Protein AF-0000000082645801 (afdb_homodimer)

InterPro domains:
  IPR001647 DNA-binding HTH domain, TetR-type [PF00440] (5-49)
  IPR001647 DNA-binding HTH domain, TetR-type [PR00455] (5-18)
  IPR001647 DNA-binding HTH domain, TetR-type [PR00455] (26-49)
  IPR001647 DNA-binding HTH domain, TetR-type [PS50977] (1-59)
  IPR009057 Homedomain-like superfamily [SSF46689] (2-69)
  IPR023772 DNA-binding HTH domain, TetR-type, conserved site [PS01081] (17-48)
  IPR036271 Tetracyclin repressor-like, C-terminal domain superfamily [SSF48498] (75-187)
  IPR041490 HTH-type transcriptional repressor KstR2, C-terminal [PF17932] (73-185)
  IPR050624 Nucleoid occlusion factor SlmA/HTH-type transcriptional regulator [PTHR43479] (2-185)

Foldseek 3Di:
DLVLLLVQLLVCCLPQNLVRDACVNSCVVVVHDSVVVCVNPVGSLRSLLVLLLVVLVVLLVQLVVLVPDPVDALLRSLLSNLLVLLVCCVVPLSSLVSNVPPLVVHDPVSNVSSVVSVVSNLVSQLVSQVVCCVVVVAPDDPCSSVLSVVLCCLRSVCSPPPDCPDDAHSSRSSVVSSCCSRPNDDDDD/DLVLLLVQLLVVCLPQNLVRDACVNSCVVVVHDSVVVCVNPVGSQRSLLVLLLVVLVVLLVQLVVLVPDPVDALLRSLLSNLLVLLVCCVVPLSSLVSNVPPLVVHDPVSNVSSVVSVVSNLVSQLVSVVVCCVVVVAPDDPCSSVLSVVLCCLRSVCSPPPDCVDDAHSSRSSVVSSCCSRPNDDDDD

Radius of gyration: 22.25 Å; Cα contacts (8 Å, |Δi|>4): 411; chains: 2; bounding box: 52×62×46 Å

pLDDT: mean 94.75, std 4.63, range [61.91, 98.75]

Organism: NCBI:txid247480

Nearest PDB structures (foldseek):
  3him-assembly1_A  TM=8.955E-01  e=6.290E-09  Rhodococcus jostii
  4w97-assembly1_A  TM=8.906E-01  e=9.067E-09  Mycobacterium tuberculosis H37Rv
  5k7z-assembly2_C  TM=8.760E-01  e=4.488E-08  Myxococcus xanthus DK 1622
  2ibd-assembly1_B  TM=8.077E-01  e=2.594E-08  Rhodococcus jostii RHA1
  2gen-assembly1_A-2  TM=7.184E-01  e=2.245E-05  Pseudomonas aeruginosa PAO1

Structure (mmCIF, N/CA/C/O backbone):
data_AF-0000000082645801-model_v1
#
loop_
_entity.id
_entity.type
_entity.pdbx_description
1 polymer 'AcrR family transcriptional regulator'
#
loop_
_atom_site.group_PDB
_atom_site.id
_atom_site.type_symbol
_atom_site.label_atom_id
_atom_site.label_alt_id
_atom_site.label_comp_id
_atom_site.label_asym_id
_atom_site.label_entity_id
_atom_site.label_seq_id
_atom_site.pdbx_PDB_ins_code
_atom_site.Cartn_x
_atom_site.Cartn_y
_atom_site.Cartn_z
_atom_site.occupancy
_atom_site.B_iso_or_equiv
_atom_site.auth_seq_id
_atom_site.auth_comp_id
_atom_site.auth_asym_id
_atom_site.auth_atom_id
_atom_site.pdbx_PDB_model_num
ATOM 1 N N . MET A 1 1 ? -26.781 -21.031 -0.591 1 90.81 1 MET A N 1
ATOM 2 C CA . MET A 1 1 ? -25.656 -21.844 -1.069 1 90.81 1 MET A CA 1
ATOM 3 C C . MET A 1 1 ? -24.625 -20.953 -1.759 1 90.81 1 MET A C 1
ATOM 5 O O . MET A 1 1 ? -23.438 -20.969 -1.385 1 90.81 1 MET A O 1
ATOM 9 N N . LYS A 1 2 ? -25.125 -20 -2.445 1 94.56 2 LYS A N 1
ATOM 10 C CA . LYS A 1 2 ? -24.188 -19.125 -3.146 1 94.56 2 LYS A CA 1
ATOM 11 C C . LYS A 1 2 ? -23.312 -18.359 -2.164 1 94.56 2 LYS A C 1
ATOM 13 O O . LYS A 1 2 ? -22.094 -18.328 -2.316 1 94.56 2 LYS A O 1
ATOM 18 N N . GLU A 1 3 ? -23.969 -17.797 -1.121 1 94.94 3 GLU A N 1
ATOM 19 C CA . GLU A 1 3 ? -23.266 -17.016 -0.117 1 94.94 3 GLU A CA 1
ATOM 20 C C . GLU A 1 3 ? -22.266 -17.875 0.647 1 94.94 3 GLU A C 1
ATOM 22 O O . GLU A 1 3 ? -21.172 -17.406 0.992 1 94.94 3 GLU A O 1
ATOM 27 N N . LYS A 1 4 ? -22.609 -19.031 0.851 1 95.94 4 LYS A N 1
ATOM 28 C CA . LYS A 1 4 ? -21.734 -19.953 1.552 1 95.94 4 LYS A CA 1
ATOM 29 C C . LYS A 1 4 ? -20.484 -20.25 0.725 1 95.94 4 LYS A C 1
ATOM 31 O O . LYS A 1 4 ? -19.375 -20.328 1.268 1 95.94 4 LYS A O 1
ATOM 36 N N . ILE A 1 5 ? -20.781 -20.391 -0.571 1 96.62 5 ILE A N 1
ATOM 37 C CA . ILE A 1 5 ? -19.656 -20.625 -1.48 1 96.62 5 ILE A CA 1
ATOM 38 C C . ILE A 1 5 ? -18.719 -19.422 -1.465 1 96.62 5 ILE A C 1
ATOM 40 O O . ILE A 1 5 ? -17.5 -19.578 -1.372 1 96.62 5 ILE A O 1
ATOM 44 N N . ILE A 1 6 ? -19.328 -18.297 -1.455 1 96.88 6 ILE A N 1
ATOM 45 C CA . ILE A 1 6 ? -18.547 -17.062 -1.472 1 96.88 6 ILE A CA 1
ATOM 46 C C . ILE A 1 6 ? -17.734 -16.938 -0.181 1 96.88 6 ILE A C 1
ATOM 48 O O . ILE A 1 6 ? -16.531 -16.734 -0.219 1 96.88 6 ILE A O 1
ATOM 52 N N . GLU A 1 7 ? -18.344 -17.125 0.937 1 95.62 7 GLU A N 1
ATOM 53 C CA . GLU A 1 7 ? -17.703 -16.984 2.238 1 95.62 7 GLU A CA 1
ATOM 54 C C . GLU A 1 7 ? -16.547 -17.984 2.395 1 95.62 7 GLU A C 1
ATOM 56 O O . GLU A 1 7 ? -15.477 -17.625 2.877 1 95.62 7 GLU A O 1
ATOM 61 N N . THR A 1 8 ? -16.812 -19.141 1.994 1 96.44 8 THR A N 1
ATOM 62 C CA . THR A 1 8 ? -15.797 -20.188 2.07 1 96.44 8 THR A CA 1
ATOM 63 C C . THR A 1 8 ? -14.625 -19.875 1.141 1 96.44 8 THR A C 1
ATOM 65 O O . THR A 1 8 ? -13.469 -20.078 1.502 1 96.44 8 THR A O 1
ATOM 68 N N . SER A 1 9 ? -14.961 -19.469 0 1 97.06 9 SER A N 1
ATOM 69 C CA . SER A 1 9 ? -13.93 -19.141 -0.969 1 97.06 9 SER A CA 1
ATOM 70 C C . SER A 1 9 ? -13.047 -18 -0.46 1 97.06 9 SER A C 1
ATOM 72 O O . SER A 1 9 ? -11.828 -18.016 -0.655 1 97.06 9 SER A O 1
ATOM 74 N N . ILE A 1 10 ? -13.641 -16.984 0.154 1 96 10 ILE A N 1
ATOM 75 C CA . ILE A 1 10 ? -12.898 -15.867 0.725 1 96 10 ILE A CA 1
ATOM 76 C C . ILE A 1 10 ? -11.875 -16.391 1.735 1 96 10 ILE A C 1
ATOM 78 O O . ILE A 1 10 ? -10.711 -15.992 1.711 1 96 10 ILE A O 1
ATOM 82 N N . GLU A 1 11 ? -12.289 -17.312 2.506 1 94.94 11 GLU A N 1
ATOM 83 C CA . GLU A 1 11 ? -11.398 -17.891 3.504 1 94.94 11 GLU A CA 1
ATOM 84 C C . GLU A 1 11 ? -10.258 -18.672 2.846 1 94.94 11 GLU A C 1
ATOM 86 O O . GLU A 1 11 ? -9.094 -18.5 3.221 1 94.94 11 GLU A O 1
ATOM 91 N N . LEU A 1 12 ? -10.562 -19.469 1.869 1 95.88 12 LEU A N 1
ATOM 92 C CA . LEU A 1 12 ? -9.57 -20.312 1.205 1 95.88 12 LEU A CA 1
ATOM 93 C C . LEU A 1 12 ? -8.602 -19.469 0.392 1 95.88 12 LEU A C 1
ATOM 95 O O . LEU A 1 12 ? -7.391 -19.703 0.418 1 95.88 12 LEU A O 1
ATOM 99 N N . PHE A 1 13 ? -9.156 -18.469 -0.311 1 94.56 13 PHE A N 1
ATOM 100 C CA . PHE A 1 13 ? -8.305 -17.578 -1.09 1 94.56 13 PHE A CA 1
ATOM 101 C C . PHE A 1 13 ? -7.34 -16.828 -0.182 1 94.56 13 PHE A C 1
ATOM 103 O O . PHE A 1 13 ? -6.195 -16.578 -0.559 1 94.56 13 PHE A O 1
ATOM 110 N N . ASP A 1 14 ? -7.816 -16.422 0.944 1 90.31 14 ASP A N 1
ATOM 111 C CA . ASP A 1 14 ? -6.992 -15.68 1.893 1 90.31 14 ASP A CA 1
ATOM 112 C C . ASP A 1 14 ? -5.895 -16.562 2.479 1 90.31 14 ASP A C 1
ATOM 114 O O . ASP A 1 14 ? -4.754 -16.109 2.643 1 90.31 14 ASP A O 1
ATOM 118 N N . GLN A 1 15 ? -6.133 -17.812 2.74 1 88.19 15 GLN A N 1
ATOM 119 C CA . GLN A 1 15 ? -5.219 -18.734 3.406 1 88.19 15 GLN A CA 1
ATOM 120 C C . GLN A 1 15 ? -4.191 -19.297 2.424 1 88.19 15 GLN A C 1
ATOM 122 O O . GLN A 1 15 ? -2.994 -19.312 2.713 1 88.19 15 GLN A O 1
ATOM 127 N N . LYS A 1 16 ? -4.676 -19.75 1.187 1 86.31 16 LYS A N 1
ATOM 128 C CA . LYS A 1 16 ? -3.836 -20.531 0.277 1 86.31 16 LYS A CA 1
ATOM 129 C C . LYS A 1 16 ? -3.434 -19.703 -0.941 1 86.31 16 LYS A C 1
ATOM 131 O O . LYS A 1 16 ? -2.484 -20.047 -1.646 1 86.31 16 LYS A O 1
ATOM 136 N N . GLY A 1 17 ? -4.223 -18.656 -1.109 1 88.31 17 GLY A N 1
ATOM 137 C CA . GLY A 1 17 ? -4.098 -17.969 -2.379 1 88.31 17 GLY A CA 1
ATOM 138 C C . GLY A 1 17 ? -5.082 -18.438 -3.428 1 88.31 17 GLY A C 1
ATOM 139 O O . GLY A 1 17 ? -5.5 -19.609 -3.404 1 88.31 17 GLY A O 1
ATOM 140 N N . PHE A 1 18 ? -5.344 -17.594 -4.348 1 92.44 18 PHE A N 1
ATOM 141 C CA . PHE A 1 18 ? -6.332 -17.859 -5.387 1 92.44 18 PHE A CA 1
ATOM 142 C C . PHE A 1 18 ? -5.859 -19 -6.293 1 92.44 18 PHE A C 1
ATOM 144 O O . PHE A 1 18 ? -6.59 -19.953 -6.531 1 92.44 18 PHE A O 1
ATOM 151 N N . LYS A 1 19 ? -4.688 -18.938 -6.758 1 87.31 19 LYS A N 1
ATOM 152 C CA . LYS A 1 19 ? -4.16 -19.906 -7.719 1 87.31 19 LYS A CA 1
ATOM 153 C C . LYS A 1 19 ? -4.051 -21.297 -7.098 1 87.31 19 LYS A C 1
ATOM 155 O O . LYS A 1 19 ? -4.285 -22.297 -7.773 1 87.31 19 LYS A O 1
ATOM 160 N N . GLU A 1 20 ? -3.82 -21.297 -5.867 1 88.56 20 GLU A N 1
ATOM 161 C CA . GLU A 1 20 ? -3.578 -22.578 -5.199 1 88.56 20 GLU A CA 1
ATOM 162 C C . GLU A 1 20 ? -4.879 -23.203 -4.707 1 88.56 20 GLU A C 1
ATOM 164 O O . GLU A 1 20 ? -4.887 -24.328 -4.215 1 88.56 20 GLU A O 1
ATOM 169 N N . THR A 1 21 ? -5.922 -22.516 -4.77 1 95.5 21 THR A N 1
ATOM 170 C CA . THR A 1 21 ? -7.223 -23.031 -4.363 1 95.5 21 THR A CA 1
ATOM 171 C C . THR A 1 21 ? -7.984 -23.578 -5.562 1 95.5 21 THR A C 1
ATOM 173 O O . THR A 1 21 ? -8.102 -22.906 -6.59 1 95.5 21 THR A O 1
ATOM 176 N N . SER A 1 22 ? -8.469 -24.781 -5.48 1 96.31 22 SER A N 1
ATOM 177 C CA . SER A 1 22 ? -9.242 -25.391 -6.559 1 96.31 22 SER A CA 1
ATOM 178 C C . SER A 1 22 ? -10.734 -25.344 -6.25 1 96.31 22 SER A C 1
ATOM 180 O O . SER A 1 22 ? -11.133 -25.141 -5.102 1 96.31 22 SER A O 1
ATOM 182 N N . VAL A 1 23 ? -11.453 -25.547 -7.367 1 97.25 23 VAL A N 1
ATOM 183 C CA . VAL A 1 23 ? -12.898 -25.688 -7.18 1 97.25 23 VAL A CA 1
ATOM 184 C C . VAL A 1 23 ? -13.188 -26.891 -6.281 1 97.25 23 VAL A C 1
ATOM 186 O O . VAL A 1 23 ? -14.086 -26.844 -5.441 1 97.25 23 VAL A O 1
ATOM 189 N N . GLN A 1 24 ? -12.391 -27.859 -6.402 1 97.5 24 GLN A N 1
ATOM 190 C CA . GLN A 1 24 ? -12.531 -29.047 -5.566 1 97.5 24 GLN A CA 1
ATOM 191 C C . GLN A 1 24 ? -12.32 -28.703 -4.094 1 97.5 24 GLN A C 1
ATOM 193 O O . GLN A 1 24 ? -13.062 -29.172 -3.23 1 97.5 24 GLN A O 1
ATOM 198 N N . ASP A 1 25 ? -11.375 -27.969 -3.762 1 97.44 25 ASP A N 1
ATOM 199 C CA . ASP A 1 25 ? -11.125 -27.531 -2.391 1 97.44 25 ASP A CA 1
ATOM 200 C C . ASP A 1 25 ? -12.352 -26.828 -1.812 1 97.44 25 ASP A C 1
ATOM 202 O O . ASP A 1 25 ? -12.719 -27.062 -0.658 1 97.44 25 ASP A O 1
ATOM 206 N N . ILE A 1 26 ? -12.945 -25.969 -2.615 1 97.5 26 ILE A N 1
ATOM 207 C CA . ILE A 1 26 ? -14.07 -25.141 -2.184 1 97.5 26 ILE A CA 1
ATOM 208 C C . ILE A 1 26 ? -15.281 -26.031 -1.892 1 97.5 26 ILE A C 1
ATOM 210 O O . ILE A 1 26 ? -15.875 -25.938 -0.815 1 97.5 26 ILE A O 1
ATOM 214 N N . VAL A 1 27 ? -15.578 -26.906 -2.814 1 97.31 27 VAL A N 1
ATOM 215 C CA . VAL A 1 27 ? -16.797 -27.703 -2.668 1 97.31 27 VAL A CA 1
ATOM 216 C C . VAL A 1 27 ? -16.625 -28.719 -1.545 1 97.31 27 VAL A C 1
ATOM 218 O O . VAL A 1 27 ? -17.562 -29.031 -0.815 1 97.31 27 VAL A O 1
ATOM 221 N N . GLU A 1 28 ? -15.453 -29.203 -1.346 1 97.56 28 GLU A N 1
ATOM 222 C CA . GLU A 1 28 ? -15.18 -30.156 -0.271 1 97.56 28 GLU A CA 1
ATOM 223 C C . GLU A 1 28 ? -15.32 -29.5 1.098 1 97.56 28 GLU A C 1
ATOM 225 O O . GLU A 1 28 ? -15.781 -30.125 2.051 1 97.56 28 GLU A O 1
ATOM 230 N N . SER A 1 29 ? -14.969 -28.359 1.175 1 96.19 29 SER A N 1
ATOM 231 C CA . SER A 1 29 ? -14.984 -27.641 2.441 1 96.19 29 SER A CA 1
ATOM 232 C C . SER A 1 29 ? -16.406 -27.422 2.943 1 96.19 29 SER A C 1
ATOM 234 O O . SER A 1 29 ? -16.641 -27.297 4.148 1 96.19 29 SER A O 1
ATOM 236 N N . ILE A 1 30 ? -17.328 -27.375 2.033 1 95.62 30 ILE A N 1
ATOM 237 C CA . ILE A 1 30 ? -18.688 -27.078 2.49 1 95.62 30 ILE A CA 1
ATOM 238 C C . ILE A 1 30 ? -19.594 -28.266 2.191 1 95.62 30 ILE A C 1
ATOM 240 O O . ILE A 1 30 ? -20.812 -28.188 2.375 1 95.62 30 ILE A O 1
ATOM 244 N N . GLY A 1 31 ? -19.062 -29.391 1.642 1 96.06 31 GLY A N 1
ATOM 245 C CA . GLY A 1 31 ? -19.766 -30.641 1.494 1 96.06 31 GLY A CA 1
ATOM 246 C C . GLY A 1 31 ? -20.781 -30.625 0.368 1 96.06 31 GLY A C 1
ATOM 247 O O . GLY A 1 31 ? -21.891 -31.141 0.519 1 96.06 31 GLY A O 1
ATOM 248 N N . VAL A 1 32 ? -20.422 -30 -0.728 1 96.19 32 VAL A N 1
ATOM 249 C CA . VAL A 1 32 ? -21.312 -29.984 -1.892 1 96.19 32 VAL A CA 1
ATOM 250 C C . VAL A 1 32 ? -20.578 -30.531 -3.109 1 96.19 32 VAL A C 1
ATOM 252 O O . VAL A 1 32 ? -19.375 -30.859 -3.029 1 96.19 32 VAL A O 1
ATOM 255 N N . THR A 1 33 ? -21.266 -30.641 -4.199 1 95.62 33 THR A N 1
ATOM 256 C CA . THR A 1 33 ? -20.672 -31.172 -5.422 1 95.62 33 THR A CA 1
ATOM 257 C C . THR A 1 33 ? -20.156 -30.031 -6.309 1 95.62 33 THR A C 1
ATOM 259 O O . THR A 1 33 ? -20.547 -28.875 -6.129 1 95.62 33 THR A O 1
ATOM 262 N N . LYS A 1 34 ? -19.344 -30.391 -7.246 1 96.81 34 LYS A N 1
ATOM 263 C CA . LYS A 1 34 ? -18.891 -29.422 -8.242 1 96.81 34 LYS A CA 1
ATOM 264 C C . LYS A 1 34 ? -20.062 -28.859 -9.039 1 96.81 34 LYS A C 1
ATOM 266 O O . LYS A 1 34 ? -20.047 -27.688 -9.438 1 96.81 34 LYS A O 1
ATOM 271 N N . GLY A 1 35 ? -21.062 -29.703 -9.242 1 96.31 35 GLY A N 1
ATOM 272 C CA . GLY A 1 35 ? -22.25 -29.266 -9.938 1 96.31 35 GLY A CA 1
ATOM 273 C C . GLY A 1 35 ? -22.953 -28.109 -9.25 1 96.31 35 GLY A C 1
ATOM 274 O O . GLY A 1 35 ? -23.422 -27.172 -9.914 1 96.31 35 GLY A O 1
ATOM 275 N N . THR A 1 36 ? -23.016 -28.172 -7.957 1 96.56 36 THR A N 1
ATOM 276 C CA . THR A 1 36 ? -23.594 -27.094 -7.176 1 96.56 36 THR A CA 1
ATOM 277 C C . THR A 1 36 ? -22.797 -25.797 -7.383 1 96.56 36 THR A C 1
ATOM 279 O O . THR A 1 36 ? -23.391 -24.719 -7.523 1 96.56 36 THR A O 1
ATOM 282 N N . PHE A 1 37 ? -21.469 -25.906 -7.344 1 97.62 37 PHE A N 1
ATOM 283 C CA . PHE A 1 37 ? -20.609 -24.75 -7.582 1 97.62 37 PHE A CA 1
ATOM 284 C C . PHE A 1 37 ? -20.891 -24.141 -8.945 1 97.62 37 PHE A C 1
ATOM 286 O O . PHE A 1 37 ? -21.094 -22.922 -9.047 1 97.62 37 PHE A O 1
ATOM 293 N N . TYR A 1 38 ? -21.047 -24.922 -9.922 1 97.25 38 TYR A N 1
ATOM 294 C CA . TYR A 1 38 ? -21.156 -24.453 -11.297 1 97.25 38 TYR A CA 1
ATOM 295 C C . TYR A 1 38 ? -22.578 -23.969 -11.602 1 97.25 38 TYR A C 1
ATOM 297 O O . TYR A 1 38 ? -22.812 -23.312 -12.625 1 97.25 38 TYR A O 1
ATOM 305 N N . TYR A 1 39 ? -23.438 -24.312 -10.789 1 96.88 39 TYR A N 1
ATOM 306 C CA . TYR A 1 39 ? -24.781 -23.734 -10.875 1 96.88 39 TYR A CA 1
ATOM 307 C C . TYR A 1 39 ? -24.719 -22.219 -10.641 1 96.88 39 TYR A C 1
ATOM 309 O O . TYR A 1 39 ? -25.469 -21.469 -11.266 1 96.88 39 TYR A O 1
ATOM 317 N N . TYR A 1 40 ? -23.797 -21.828 -9.812 1 96.5 40 TYR A N 1
ATOM 318 C CA . TYR A 1 40 ? -23.75 -20.438 -9.414 1 96.5 40 TYR A CA 1
ATOM 319 C C . TYR A 1 40 ? -22.625 -19.703 -10.125 1 96.5 40 TYR A C 1
ATOM 321 O O . TYR A 1 40 ? -22.703 -18.5 -10.367 1 96.5 40 TYR A O 1
ATOM 329 N N . PHE A 1 41 ? -21.5 -20.406 -10.383 1 97.31 41 PHE A N 1
ATOM 330 C CA . PHE A 1 41 ? -20.312 -19.781 -10.953 1 97.31 41 PHE A CA 1
ATOM 331 C C . PHE A 1 41 ? -19.75 -20.609 -12.102 1 97.31 41 PHE A C 1
ATOM 333 O O . PHE A 1 41 ? -19.672 -21.828 -12.008 1 97.31 41 PHE A O 1
ATOM 340 N N . LYS A 1 42 ? -19.234 -19.953 -13.094 1 96.25 42 LYS A N 1
ATOM 341 C CA . LYS A 1 42 ? -18.641 -20.641 -14.234 1 96.25 42 LYS A CA 1
ATOM 342 C C . LYS A 1 42 ? -17.25 -21.172 -13.898 1 96.25 42 LYS A C 1
ATOM 344 O O . LYS A 1 42 ? -16.734 -22.062 -14.578 1 96.25 42 LYS A O 1
ATOM 349 N N . GLY A 1 43 ? -16.75 -20.547 -12.805 1 95.44 43 GLY A N 1
ATOM 350 C CA . GLY A 1 43 ? -15.406 -20.906 -12.359 1 95.44 43 GLY A CA 1
ATOM 351 C C . GLY A 1 43 ? -14.898 -20.031 -11.234 1 95.44 43 GLY A C 1
ATOM 352 O O . GLY A 1 43 ? -15.555 -19.062 -10.844 1 95.44 43 GLY A O 1
ATOM 353 N N . LYS A 1 44 ? -13.719 -20.359 -10.789 1 94.81 44 LYS A N 1
ATOM 354 C CA . LYS A 1 44 ? -13.195 -19.641 -9.633 1 94.81 44 LYS A CA 1
ATOM 355 C C . LYS A 1 44 ? -12.828 -18.203 -10.008 1 94.81 44 LYS A C 1
ATOM 357 O O . LYS A 1 44 ? -12.898 -17.297 -9.172 1 94.81 44 LYS A O 1
ATOM 362 N N . GLU A 1 45 ? -12.531 -17.984 -11.227 1 95.12 45 GLU A N 1
ATOM 363 C CA . GLU A 1 45 ? -12.211 -16.625 -11.648 1 95.12 45 GLU A CA 1
ATOM 364 C C . GLU A 1 45 ? -13.438 -15.719 -11.57 1 95.12 45 GLU A C 1
ATOM 366 O O . GLU A 1 45 ? -13.336 -14.57 -11.133 1 95.12 45 GLU A O 1
ATOM 371 N N . GLU A 1 46 ? -14.477 -16.203 -12.086 1 95.75 46 GLU A N 1
ATOM 372 C CA . GLU A 1 46 ? -15.719 -15.438 -11.961 1 95.75 46 GLU A CA 1
ATOM 373 C C . GLU A 1 46 ? -16.047 -15.156 -10.492 1 95.75 46 GLU A C 1
ATOM 375 O O . GLU A 1 46 ? -16.469 -14.055 -10.141 1 95.75 46 GLU A O 1
ATOM 380 N N . LEU A 1 47 ? -15.891 -16.188 -9.719 1 96.81 47 LEU A N 1
ATOM 381 C CA . LEU A 1 47 ? -16.109 -16.047 -8.281 1 96.81 47 LEU A CA 1
ATOM 382 C C . LEU A 1 47 ? -15.195 -14.977 -7.691 1 96.81 47 LEU A C 1
ATOM 384 O O . LEU A 1 47 ? -15.648 -14.117 -6.93 1 96.81 47 LEU A O 1
ATOM 388 N N . LEU A 1 48 ? -13.922 -14.977 -8 1 97.19 48 LEU A N 1
ATOM 389 C CA . LEU A 1 48 ? -12.977 -13.961 -7.555 1 97.19 48 LEU A CA 1
ATOM 390 C C . LEU A 1 48 ? -13.414 -12.57 -8 1 97.19 48 LEU A C 1
ATOM 392 O O . LEU A 1 48 ? -13.367 -11.625 -7.215 1 97.19 48 LEU A O 1
ATOM 396 N N . GLY A 1 49 ? -13.781 -12.5 -9.258 1 96.81 49 GLY A N 1
ATOM 397 C CA . GLY A 1 49 ? -14.289 -11.242 -9.773 1 96.81 49 GLY A CA 1
ATOM 398 C C . GLY A 1 49 ? -15.445 -10.695 -8.969 1 96.81 49 GLY A C 1
ATOM 399 O O . GLY A 1 49 ? -15.477 -9.508 -8.633 1 96.81 49 GLY A O 1
ATOM 400 N N . ASP A 1 50 ? -16.344 -11.539 -8.625 1 95.88 50 ASP A N 1
ATOM 401 C CA . ASP A 1 50 ? -17.5 -11.141 -7.844 1 95.88 50 ASP A CA 1
ATOM 402 C C . ASP A 1 50 ? -17.094 -10.656 -6.453 1 95.88 50 ASP A C 1
ATOM 404 O O . ASP A 1 50 ? -17.625 -9.656 -5.961 1 95.88 50 ASP A O 1
ATOM 408 N N . ILE A 1 51 ? -16.234 -11.344 -5.848 1 96.5 51 ILE A N 1
ATOM 409 C CA . ILE A 1 51 ? -15.758 -10.992 -4.516 1 96.5 51 ILE A CA 1
ATOM 410 C C . ILE A 1 51 ? -15.109 -9.609 -4.551 1 96.5 51 ILE A C 1
ATOM 412 O O . ILE A 1 51 ? -15.43 -8.742 -3.73 1 96.5 51 ILE A O 1
ATOM 416 N N . CYS A 1 52 ? -14.25 -9.375 -5.508 1 96.81 52 CYS A N 1
ATOM 417 C CA . CYS A 1 52 ? -13.523 -8.117 -5.621 1 96.81 52 CYS A CA 1
ATOM 418 C C . CYS A 1 52 ? -14.469 -6.973 -5.98 1 96.81 52 CYS A C 1
ATOM 420 O O . CYS A 1 52 ? -14.391 -5.891 -5.398 1 96.81 52 CYS A O 1
ATOM 422 N N . LEU A 1 53 ? -15.336 -7.281 -6.953 1 96.81 53 LEU A N 1
ATOM 423 C CA . LEU A 1 53 ? -16.266 -6.25 -7.395 1 96.81 53 LEU A CA 1
ATOM 424 C C . LEU A 1 53 ? -17.203 -5.84 -6.266 1 96.81 53 LEU A C 1
ATOM 426 O O . LEU A 1 53 ? -17.438 -4.648 -6.047 1 96.81 53 LEU A O 1
ATOM 430 N N . THR A 1 54 ? -17.703 -6.797 -5.57 1 95.81 54 THR A N 1
ATOM 431 C CA . THR A 1 54 ? -18.609 -6.512 -4.449 1 95.81 54 THR A CA 1
ATOM 432 C C . THR A 1 54 ? -17.891 -5.676 -3.391 1 95.81 54 THR A C 1
ATOM 434 O O . THR A 1 54 ? -18.469 -4.734 -2.844 1 95.81 54 THR A O 1
ATOM 437 N N . TYR A 1 55 ? -16.719 -5.969 -3.105 1 95.69 55 TYR A N 1
ATOM 438 C CA . TYR A 1 55 ? -15.938 -5.25 -2.102 1 95.69 55 TYR A CA 1
ATOM 439 C C . TYR A 1 55 ? -15.789 -3.779 -2.475 1 95.69 55 TYR A C 1
ATOM 441 O O . TYR A 1 55 ? -16.109 -2.896 -1.677 1 95.69 55 TYR A O 1
ATOM 449 N N . ILE A 1 56 ? -15.375 -3.463 -3.729 1 97.31 56 ILE A N 1
ATOM 450 C CA . ILE A 1 56 ? -15.109 -2.09 -4.141 1 97.31 56 ILE A CA 1
ATOM 451 C C . ILE A 1 56 ? -16.422 -1.333 -4.305 1 97.31 56 ILE A C 1
ATOM 453 O O . ILE A 1 56 ? -16.5 -0.139 -4.008 1 97.31 56 ILE A O 1
ATOM 457 N N . GLU A 1 57 ? -17.422 -2.049 -4.754 1 97.5 57 GLU A N 1
ATOM 458 C CA . GLU A 1 57 ? -18.734 -1.407 -4.883 1 97.5 57 GLU A CA 1
ATOM 459 C C . GLU A 1 57 ? -19.281 -0.997 -3.52 1 97.5 57 GLU A C 1
ATOM 461 O O . GLU A 1 57 ? -19.906 0.059 -3.387 1 97.5 57 GLU A O 1
ATOM 466 N N . ASP A 1 58 ? -19.078 -1.86 -2.578 1 97 58 ASP A N 1
ATOM 467 C CA . ASP A 1 58 ? -19.5 -1.533 -1.22 1 97 58 ASP A CA 1
ATOM 468 C C . ASP A 1 58 ? -18.766 -0.302 -0.696 1 97 58 ASP A C 1
ATOM 470 O O . ASP A 1 58 ? -19.375 0.571 -0.071 1 97 58 ASP A O 1
ATOM 474 N N . LEU A 1 59 ? -17.516 -0.169 -0.933 1 97.38 59 LEU A N 1
ATOM 475 C CA . LEU A 1 59 ? -16.734 0.991 -0.519 1 97.38 59 LEU A CA 1
ATOM 476 C C . LEU A 1 59 ? -17.25 2.26 -1.192 1 97.38 59 LEU A C 1
ATOM 478 O O . LEU A 1 59 ? -17.422 3.291 -0.537 1 97.38 59 LEU A O 1
ATOM 482 N N . VAL A 1 60 ? -17.5 2.141 -2.479 1 98.44 60 VAL A N 1
ATOM 483 C CA . VAL A 1 60 ? -17.984 3.291 -3.236 1 98.44 60 VAL A CA 1
ATOM 484 C C . VAL A 1 60 ? -19.344 3.73 -2.695 1 98.44 60 VAL A C 1
ATOM 486 O O . VAL A 1 60 ? -19.594 4.926 -2.504 1 98.44 60 VAL A O 1
ATOM 489 N N . ARG A 1 61 ? -20.172 2.762 -2.461 1 98.25 61 ARG A N 1
ATOM 490 C CA . ARG A 1 61 ? -21.5 3.064 -1.941 1 98.25 61 ARG A CA 1
ATOM 491 C C . ARG A 1 61 ? -21.406 3.783 -0.599 1 98.25 61 ARG A C 1
ATOM 493 O O . ARG A 1 61 ? -22.078 4.793 -0.384 1 98.25 61 ARG A O 1
ATOM 500 N N . GLN A 1 62 ? -20.609 3.275 0.309 1 98 62 GLN A N 1
ATOM 501 C CA . GLN A 1 62 ? -20.422 3.9 1.614 1 98 62 GLN A CA 1
ATOM 502 C C . GLN A 1 62 ? -19.844 5.305 1.475 1 98 62 GLN A C 1
ATOM 504 O O . GLN A 1 62 ? -20.281 6.234 2.156 1 98 62 GLN A O 1
ATOM 509 N N . GLN A 1 63 ? -18.875 5.445 0.613 1 98.56 63 GLN A N 1
ATOM 510 C CA . GLN A 1 63 ? -18.25 6.742 0.36 1 98.56 63 GLN A CA 1
ATOM 511 C C . GLN A 1 63 ? -19.281 7.758 -0.137 1 98.56 63 GLN A C 1
ATOM 513 O O . GLN A 1 63 ? -19.328 8.891 0.338 1 98.56 63 GLN A O 1
ATOM 518 N N . GLU A 1 64 ? -20.078 7.309 -1.098 1 98.69 64 GLU A N 1
ATOM 519 C CA . GLU A 1 64 ? -21.078 8.195 -1.681 1 98.69 64 GLU A CA 1
ATOM 520 C C . GLU A 1 64 ? -22.094 8.633 -0.636 1 98.69 64 GLU A C 1
ATOM 522 O O . GLU A 1 64 ? -22.547 9.781 -0.639 1 98.69 64 GLU A O 1
ATOM 527 N N . GLN A 1 65 ? -22.422 7.73 0.244 1 98.5 65 GLN A N 1
ATOM 528 C CA . GLN A 1 65 ? -23.328 8.078 1.33 1 98.5 65 GLN A CA 1
ATOM 529 C C . GLN A 1 65 ? -22.734 9.18 2.209 1 98.5 65 GLN A C 1
ATOM 531 O O . GLN A 1 65 ? -23.438 10.102 2.621 1 98.5 65 GLN A O 1
ATOM 536 N N . ILE A 1 66 ? -21.5 9.109 2.51 1 98.62 66 ILE A N 1
ATOM 537 C CA . ILE A 1 66 ? -20.797 10.109 3.311 1 98.62 66 ILE A CA 1
ATOM 538 C C . ILE A 1 66 ? -20.797 11.445 2.572 1 98.62 66 ILE A C 1
ATOM 540 O O . ILE A 1 66 ? -21.109 12.484 3.156 1 98.62 66 ILE A O 1
ATOM 544 N N . LEU A 1 67 ? -20.484 11.406 1.283 1 98.56 67 LEU A N 1
ATOM 545 C CA .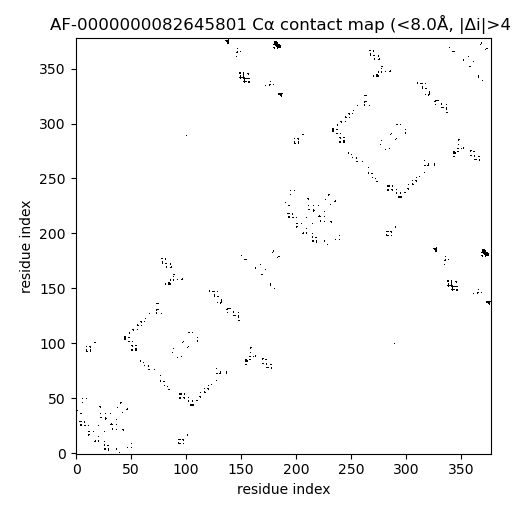 LEU A 1 67 ? -20.297 12.609 0.478 1 98.56 67 LEU A CA 1
ATOM 546 C C . LEU A 1 67 ? -21.625 13.336 0.286 1 98.56 67 LEU A C 1
ATOM 548 O O . LEU A 1 67 ? -21.656 14.562 0.13 1 98.56 67 LEU A O 1
ATOM 552 N N . GLU A 1 68 ? -22.688 12.609 0.324 1 98 68 GLU A N 1
ATOM 553 C CA . GLU A 1 68 ? -24 13.172 0.04 1 98 68 GLU A CA 1
ATOM 554 C C . GLU A 1 68 ? -24.625 13.781 1.292 1 98 68 GLU A C 1
ATOM 556 O O . GLU A 1 68 ? -25.656 14.445 1.217 1 98 68 GLU A O 1
ATOM 561 N N . ASP A 1 69 ? -23.969 13.586 2.432 1 97.69 69 ASP A N 1
ATOM 562 C CA . ASP A 1 69 ? -24.5 14.148 3.664 1 97.69 69 ASP A CA 1
ATOM 563 C C . ASP A 1 69 ? -24.391 15.672 3.672 1 97.69 69 ASP A C 1
ATOM 565 O O . ASP A 1 69 ? -23.281 16.219 3.807 1 97.69 69 ASP A O 1
ATOM 569 N N . PRO A 1 70 ? -25.453 16.422 3.629 1 96.06 70 PRO A N 1
ATOM 570 C CA . PRO A 1 70 ? -25.391 17.875 3.535 1 96.06 70 PRO A CA 1
ATOM 571 C C . PRO A 1 70 ? -25.047 18.547 4.867 1 96.06 70 PRO A C 1
ATOM 573 O O . PRO A 1 70 ? -24.766 19.734 4.906 1 96.06 70 PRO A O 1
ATOM 576 N N . ASN A 1 71 ? -25.062 17.797 5.934 1 97.69 71 ASN A N 1
ATOM 577 C CA . ASN A 1 71 ? -24.828 18.359 7.258 1 97.69 71 ASN A CA 1
ATOM 578 C C . ASN A 1 71 ? -23.359 18.312 7.645 1 97.69 71 ASN A C 1
ATOM 580 O O . ASN A 1 71 ? -22.984 18.766 8.727 1 97.69 71 ASN A O 1
ATOM 584 N N . LYS A 1 72 ? -22.578 17.859 6.801 1 97.94 72 LYS A N 1
ATOM 585 C CA . LYS A 1 72 ? -21.156 17.734 7.094 1 97.94 72 LYS A CA 1
ATOM 586 C C . LYS A 1 72 ? -20.312 18.594 6.145 1 97.94 72 LYS A C 1
ATOM 588 O O . LYS A 1 72 ? -20.609 18.672 4.949 1 97.94 72 LYS A O 1
ATOM 593 N N . ASP A 1 73 ? -19.328 19.219 6.738 1 98.06 73 ASP A N 1
ATOM 594 C CA 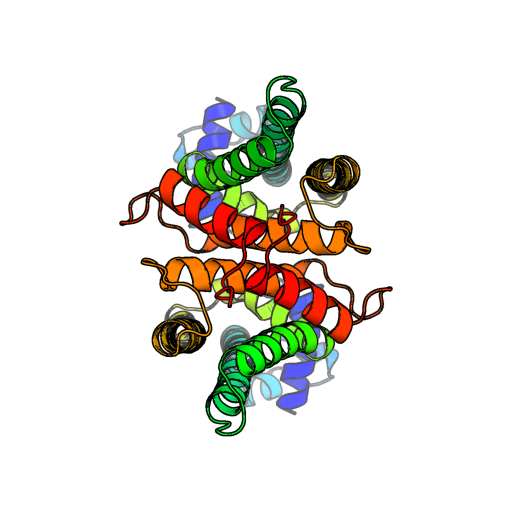. ASP A 1 73 ? -18.375 19.938 5.902 1 98.06 73 ASP A CA 1
ATOM 595 C C . ASP A 1 73 ? -17.281 19.016 5.391 1 98.06 73 ASP A C 1
ATOM 597 O O . ASP A 1 73 ? -17.297 17.812 5.66 1 98.06 73 ASP A O 1
ATOM 601 N N . CYS A 1 74 ? -16.391 19.484 4.602 1 98.31 74 CYS A N 1
ATOM 602 C CA . CYS A 1 74 ? -15.391 18.656 3.939 1 98.31 74 CYS A CA 1
ATOM 603 C C . CYS A 1 74 ? -14.477 17.984 4.961 1 98.31 74 CYS A C 1
ATOM 605 O O . CYS A 1 74 ? -14.07 16.844 4.773 1 98.31 74 CYS A O 1
ATOM 607 N N . THR A 1 75 ? -14.148 18.641 6.055 1 98.25 75 THR A N 1
ATOM 608 C CA . THR A 1 75 ? -13.297 18.094 7.105 1 98.25 75 THR A CA 1
ATOM 609 C C . THR A 1 75 ? -13.969 16.891 7.766 1 98.25 75 THR A C 1
ATOM 611 O O . THR A 1 75 ? -13.336 15.852 7.953 1 98.25 75 THR A O 1
ATOM 614 N N . ALA A 1 76 ? -15.258 17.047 8.07 1 98.5 76 ALA A N 1
ATOM 615 C CA . ALA A 1 76 ? -16 15.953 8.672 1 98.5 76 ALA A CA 1
ATOM 616 C C . ALA A 1 76 ? -16.125 14.773 7.719 1 98.5 76 ALA A C 1
ATOM 618 O O . ALA A 1 76 ? -16.016 13.617 8.133 1 98.5 76 ALA A O 1
ATOM 619 N N . LYS A 1 77 ? -16.375 15.07 6.48 1 98.75 77 LYS A N 1
ATOM 620 C CA . LYS A 1 77 ? -16.469 14.008 5.477 1 98.75 77 LYS A CA 1
ATOM 621 C C . LYS A 1 77 ? -15.141 13.297 5.293 1 98.75 77 LYS A C 1
ATOM 623 O O . LYS A 1 77 ? -15.094 12.078 5.105 1 98.75 77 LYS A O 1
ATOM 628 N N . LEU A 1 78 ? -14.031 14.023 5.305 1 98.62 78 LEU A N 1
ATOM 629 C CA . LEU A 1 78 ? -12.703 13.43 5.246 1 98.62 78 LEU A CA 1
ATOM 630 C C . LEU A 1 78 ? -12.492 12.445 6.395 1 98.62 78 LEU A C 1
ATOM 632 O O . LEU A 1 78 ? -12.031 11.32 6.184 1 98.62 78 LEU A O 1
ATOM 636 N N . TYR A 1 79 ? -12.852 12.867 7.59 1 98.56 79 TYR A N 1
ATOM 637 C CA . TYR A 1 79 ? -12.75 11.969 8.742 1 98.56 79 TYR A CA 1
ATOM 638 C C . TYR A 1 79 ? -13.57 10.703 8.516 1 98.56 79 TYR A C 1
ATOM 640 O O . TYR A 1 79 ? -13.086 9.594 8.75 1 98.56 79 TYR A O 1
ATOM 648 N N . ASP A 1 80 ? -14.773 10.859 8.047 1 98.69 80 ASP A N 1
ATOM 649 C CA . ASP A 1 80 ? -15.688 9.727 7.887 1 98.69 80 ASP A CA 1
ATOM 650 C C . ASP A 1 80 ? -15.148 8.742 6.852 1 98.69 80 ASP A C 1
ATOM 652 O O . ASP A 1 80 ? -15.297 7.527 7.012 1 98.69 80 ASP A O 1
ATOM 656 N N . ILE A 1 81 ? -14.594 9.242 5.805 1 98.62 81 ILE A N 1
ATOM 657 C CA . ILE A 1 81 ? -14.062 8.359 4.77 1 98.62 81 ILE A CA 1
ATOM 658 C C . ILE A 1 81 ? -12.844 7.613 5.309 1 98.62 81 ILE A C 1
ATOM 660 O O . ILE A 1 81 ? -12.719 6.398 5.117 1 98.62 81 ILE A O 1
ATOM 664 N N . VAL A 1 82 ? -11.922 8.336 6.004 1 98.31 82 VAL A N 1
ATOM 665 C CA . VAL A 1 82 ? -10.75 7.695 6.602 1 98.31 82 VAL A CA 1
ATOM 666 C C . VAL A 1 82 ? -11.203 6.617 7.586 1 98.31 82 VAL A C 1
ATOM 668 O O . VAL A 1 82 ? -10.711 5.484 7.539 1 98.31 82 VAL A O 1
ATOM 671 N N . TYR A 1 83 ? -12.141 6.957 8.422 1 98 83 TYR A N 1
ATOM 672 C CA . TYR A 1 83 ? -12.648 6.008 9.398 1 98 83 TYR A CA 1
ATOM 673 C C . TYR A 1 83 ? -13.289 4.809 8.719 1 98 83 TYR A C 1
ATOM 675 O O . TYR A 1 83 ? -13.078 3.664 9.125 1 98 83 TYR A O 1
ATOM 683 N N . MET A 1 84 ? -14.086 5.027 7.746 1 97.5 84 MET A N 1
ATOM 684 C CA . MET A 1 84 ? -14.742 3.957 7 1 97.5 84 MET A CA 1
ATOM 685 C C . MET A 1 84 ? -13.727 2.971 6.445 1 97.5 84 MET A C 1
ATOM 687 O O . MET A 1 84 ? -13.891 1.757 6.586 1 97.5 84 MET A O 1
ATOM 691 N N . LEU A 1 85 ? -12.672 3.441 5.824 1 96.56 85 LEU A N 1
ATOM 692 C CA . LEU A 1 85 ? -11.648 2.592 5.23 1 96.56 85 LEU A CA 1
ATOM 693 C C . LEU A 1 85 ? -10.945 1.761 6.297 1 96.56 85 LEU A C 1
ATOM 695 O O . LEU A 1 85 ? -10.734 0.559 6.117 1 96.56 85 LEU A O 1
ATOM 699 N N . ILE A 1 86 ? -10.617 2.395 7.422 1 95.69 86 ILE A N 1
ATOM 700 C CA . ILE A 1 86 ? -9.922 1.704 8.5 1 95.69 86 ILE A CA 1
ATOM 701 C C . ILE A 1 86 ? -10.852 0.69 9.156 1 95.69 86 ILE A C 1
ATOM 703 O O . ILE A 1 86 ? -10.453 -0.441 9.438 1 95.69 86 ILE A O 1
ATOM 707 N N . ASN A 1 87 ? -12.086 1.071 9.312 1 94.44 87 ASN A N 1
ATOM 708 C CA . ASN A 1 87 ? -13.078 0.2 9.945 1 94.44 87 ASN A CA 1
ATOM 709 C C . ASN A 1 87 ? -13.367 -1.026 9.086 1 94.44 87 ASN A C 1
ATOM 711 O O . ASN A 1 87 ? -13.672 -2.098 9.609 1 94.44 87 ASN A O 1
ATOM 715 N N . ASN A 1 88 ? -13.273 -0.843 7.824 1 91.56 88 ASN A N 1
ATOM 716 C CA . ASN A 1 88 ? -13.539 -1.949 6.91 1 91.56 88 ASN A CA 1
ATOM 717 C C . ASN A 1 88 ? -12.469 -3.027 7.004 1 91.56 88 ASN A C 1
ATOM 719 O O . ASN A 1 88 ? -12.703 -4.18 6.633 1 91.56 88 ASN A O 1
ATOM 723 N N . ILE A 1 89 ? -11.281 -2.682 7.449 1 88.81 89 ILE A N 1
ATOM 724 C CA . ILE A 1 89 ? -10.234 -3.674 7.68 1 88.81 89 ILE A CA 1
ATOM 725 C C . ILE A 1 89 ? -10.695 -4.672 8.734 1 88.81 89 ILE A C 1
ATOM 727 O O . ILE A 1 89 ? -10.43 -5.871 8.625 1 88.81 89 ILE A O 1
ATOM 731 N N . LYS A 1 90 ? -11.383 -4.188 9.695 1 86.06 90 LYS A N 1
ATOM 732 C CA . LYS A 1 90 ? -11.914 -5.059 10.734 1 86.06 90 LYS A CA 1
ATOM 733 C C . LYS A 1 90 ? -13.07 -5.902 10.211 1 86.06 90 LYS A C 1
ATOM 735 O O . LYS A 1 90 ? -13.117 -7.113 10.438 1 86.06 90 LYS A O 1
ATOM 740 N N . THR A 1 91 ? -13.906 -5.414 9.398 1 86.31 91 THR A N 1
ATOM 741 C CA . THR A 1 91 ? -15.172 -6.059 9.062 1 86.31 91 THR A CA 1
ATOM 742 C C . THR A 1 91 ? -15.023 -6.906 7.801 1 86.31 91 THR A C 1
ATOM 744 O O . THR A 1 91 ? -15.758 -7.879 7.613 1 86.31 91 THR A O 1
ATOM 747 N N . GLN A 1 92 ? -14.094 -6.512 6.984 1 90.19 92 GLN A N 1
ATOM 748 C CA . GLN A 1 92 ? -13.914 -7.188 5.707 1 90.19 92 GLN A CA 1
ATOM 749 C C . GLN A 1 92 ? -12.438 -7.441 5.418 1 90.19 92 GLN A C 1
ATOM 751 O O . GLN A 1 92 ? -11.969 -7.223 4.297 1 90.19 92 GLN A O 1
ATOM 756 N N . ARG A 1 93 ? -11.812 -7.836 6.426 1 85.75 93 ARG A N 1
ATOM 757 C CA . ARG A 1 93 ? -10.359 -7.969 6.363 1 85.75 93 ARG A CA 1
ATOM 758 C C . ARG A 1 93 ? -9.945 -8.906 5.238 1 85.75 93 ARG A C 1
ATOM 760 O O . ARG A 1 93 ? -9.109 -8.562 4.406 1 85.75 93 ARG A O 1
ATOM 767 N N . ARG A 1 94 ? -10.523 -10.078 5.188 1 88.5 94 ARG A N 1
ATOM 768 C CA . ARG A 1 94 ? -10.141 -11.102 4.223 1 88.5 94 ARG A CA 1
ATOM 769 C C . ARG A 1 94 ? -10.453 -10.656 2.799 1 88.5 94 ARG A C 1
ATOM 771 O O . ARG A 1 94 ? -9.625 -10.812 1.896 1 88.5 94 ARG A O 1
ATOM 778 N N . SER A 1 95 ? -11.617 -10.023 2.688 1 92 95 SER A N 1
ATOM 779 C CA . SER A 1 95 ? -12.016 -9.539 1.368 1 92 95 SER A CA 1
ATOM 780 C C . SER A 1 95 ? -11.062 -8.453 0.866 1 92 95 SER A C 1
ATOM 782 O O . SER A 1 95 ? -10.719 -8.43 -0.316 1 92 95 SER A O 1
ATOM 784 N N . ALA A 1 96 ? -10.641 -7.617 1.773 1 89.44 96 ALA A N 1
ATOM 785 C CA . ALA A 1 96 ? -9.711 -6.551 1.419 1 89.44 96 ALA A CA 1
ATOM 786 C C . ALA A 1 96 ? -8.367 -7.117 0.976 1 89.44 96 ALA A C 1
ATOM 788 O O . ALA A 1 96 ? -7.816 -6.699 -0.044 1 89.44 96 ALA A O 1
ATOM 789 N N . ARG A 1 97 ? -7.953 -8.062 1.699 1 85.5 97 ARG A N 1
ATOM 790 C CA . ARG A 1 97 ? -6.676 -8.688 1.372 1 85.5 97 ARG A CA 1
ATOM 791 C C . ARG A 1 97 ? -6.734 -9.375 0.011 1 85.5 97 ARG A C 1
ATOM 793 O O . ARG A 1 97 ? -5.809 -9.25 -0.794 1 85.5 97 ARG A O 1
ATOM 800 N N . ILE A 1 98 ? -7.82 -10.016 -0.201 1 90.38 98 ILE A N 1
ATOM 801 C CA . ILE A 1 98 ? -8.023 -10.68 -1.483 1 90.38 98 ILE A CA 1
ATOM 802 C C . ILE A 1 98 ? -8.055 -9.641 -2.604 1 90.38 98 ILE A C 1
ATOM 804 O O . ILE A 1 98 ? -7.449 -9.836 -3.66 1 90.38 98 ILE A O 1
ATOM 808 N N . PHE A 1 99 ? -8.695 -8.578 -2.312 1 92.06 99 PHE A N 1
ATOM 809 C CA . PHE A 1 99 ? -8.836 -7.508 -3.291 1 92.06 99 PHE A CA 1
ATOM 810 C C . PHE A 1 99 ? -7.469 -6.98 -3.719 1 92.06 99 PHE A C 1
ATOM 812 O O . PHE A 1 99 ? -7.168 -6.918 -4.91 1 92.06 99 PHE A O 1
ATOM 819 N N . PHE A 1 100 ? -6.559 -6.719 -2.865 1 85.81 100 PHE A N 1
ATOM 820 C CA . PHE A 1 100 ? -5.281 -6.078 -3.162 1 85.81 100 PHE A CA 1
ATOM 821 C C . PHE A 1 100 ? -4.262 -7.102 -3.646 1 85.81 100 PHE A C 1
ATOM 823 O O . PHE A 1 100 ? -3.4 -6.785 -4.469 1 85.81 100 PHE A O 1
ATOM 830 N N . ARG A 1 101 ? -4.434 -8.328 -3.289 1 81.69 101 ARG A N 1
ATOM 831 C CA . ARG A 1 101 ? -3.41 -9.328 -3.588 1 81.69 101 ARG A CA 1
ATOM 832 C C . ARG A 1 101 ? -3.783 -10.141 -4.824 1 81.69 101 ARG A C 1
ATOM 834 O O . ARG A 1 101 ? -2.908 -10.57 -5.578 1 81.69 101 ARG A O 1
ATOM 841 N N . GLU A 1 102 ? -5.102 -10.383 -5.027 1 86.69 102 GLU A N 1
ATOM 842 C CA . GLU A 1 102 ? -5.492 -11.445 -5.949 1 86.69 102 GLU A CA 1
ATOM 843 C C . GLU A 1 102 ? -6.168 -10.875 -7.195 1 86.69 102 GLU A C 1
ATOM 845 O O . GLU A 1 102 ? -6.312 -11.57 -8.203 1 86.69 102 GLU A O 1
ATOM 850 N N . MET A 1 103 ? -6.492 -9.625 -7.176 1 87.56 103 MET A N 1
ATOM 851 C CA . MET A 1 103 ? -7.25 -9.086 -8.305 1 87.56 103 MET A CA 1
ATOM 852 C C . MET A 1 103 ? -6.434 -9.156 -9.586 1 87.56 103 MET A C 1
ATOM 854 O O . MET A 1 103 ? -6.996 -9.172 -10.688 1 87.56 103 MET A O 1
ATOM 858 N N . ARG A 1 104 ? -5.191 -9.227 -9.555 1 82.38 104 ARG A N 1
ATOM 859 C CA . ARG A 1 104 ? -4.289 -9.273 -10.703 1 82.38 104 ARG A CA 1
ATOM 860 C C . ARG A 1 104 ? -4.5 -10.547 -11.508 1 82.38 104 ARG A C 1
ATOM 862 O O . ARG A 1 104 ? -4.051 -10.641 -12.656 1 82.38 104 ARG A O 1
ATOM 869 N N . HIS A 1 105 ? -5.121 -11.547 -10.922 1 86.5 105 HIS A N 1
ATOM 870 C CA . HIS A 1 105 ? -5.332 -12.836 -11.578 1 86.5 105 HIS A CA 1
ATOM 871 C C . HIS A 1 105 ? -6.617 -12.828 -12.398 1 86.5 105 HIS A C 1
ATOM 873 O O . HIS A 1 105 ? -6.93 -13.812 -13.078 1 86.5 105 HIS A O 1
ATOM 879 N N . LEU A 1 106 ? -7.324 -11.773 -12.328 1 92.44 106 LEU A N 1
ATOM 880 C CA . LEU A 1 106 ? -8.578 -11.656 -13.07 1 92.44 106 LEU A CA 1
ATOM 881 C C . LEU A 1 106 ? -8.312 -11.422 -14.555 1 92.44 106 LEU A C 1
ATOM 883 O O . LEU A 1 106 ? -7.262 -10.891 -14.922 1 92.44 106 LEU A O 1
ATOM 887 N N . ASN A 1 107 ? -9.258 -11.867 -15.289 1 91 107 ASN A N 1
ATOM 888 C CA . ASN A 1 107 ? -9.148 -11.547 -16.703 1 91 107 ASN A CA 1
ATOM 889 C C . ASN A 1 107 ? -9.375 -10.055 -16.969 1 91 107 ASN A C 1
ATOM 891 O O . ASN A 1 107 ? -9.789 -9.328 -16.062 1 91 107 ASN A O 1
ATOM 895 N N . GLU A 1 108 ? -9.133 -9.672 -18.141 1 90.88 108 GLU A N 1
ATOM 896 C CA . GLU A 1 108 ? -9.117 -8.258 -18.5 1 90.88 108 GLU A CA 1
ATOM 897 C C . GLU A 1 108 ? -10.492 -7.625 -18.297 1 90.88 108 GLU A C 1
ATOM 899 O O . GLU A 1 108 ? -10.602 -6.488 -17.828 1 90.88 108 GLU A O 1
ATOM 904 N N . LEU A 1 109 ? -11.484 -8.359 -18.594 1 91 109 LEU A N 1
ATOM 905 C CA . LEU A 1 109 ? -12.836 -7.816 -18.484 1 91 109 LEU A CA 1
ATOM 906 C C . LEU A 1 109 ? -13.172 -7.488 -17.031 1 91 109 LEU A C 1
ATOM 908 O O . LEU A 1 109 ? -13.609 -6.375 -16.734 1 91 109 LEU A O 1
ATOM 912 N N . HIS A 1 110 ? -12.992 -8.445 -16.17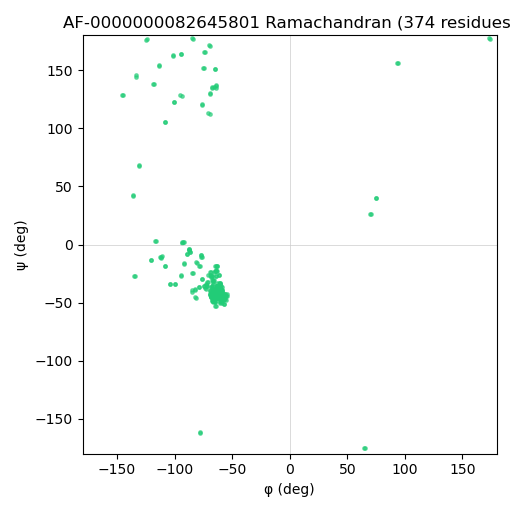2 1 92 110 HIS A N 1
ATOM 913 C CA . HIS A 1 110 ? -13.25 -8.227 -14.758 1 92 110 HIS A CA 1
ATOM 914 C C . HIS A 1 110 ? -12.312 -7.172 -14.18 1 92 110 HIS A C 1
ATOM 916 O O . HIS A 1 110 ? -12.727 -6.352 -13.352 1 92 110 HIS A O 1
ATOM 922 N N . LEU A 1 111 ? -11.125 -7.215 -14.633 1 93.88 111 LEU A N 1
ATOM 923 C CA . LEU A 1 111 ? -10.133 -6.254 -14.164 1 93.88 111 LEU A CA 1
ATOM 924 C C . LEU A 1 111 ? -10.539 -4.832 -14.531 1 93.88 111 LEU A C 1
ATOM 926 O O . LEU A 1 111 ? -10.414 -3.916 -13.711 1 93.88 111 LEU A O 1
ATOM 930 N N . GLN A 1 112 ? -11.055 -4.621 -15.695 1 95 112 GLN A N 1
ATOM 931 C CA . GLN A 1 112 ? -11.461 -3.295 -16.141 1 95 112 GLN A CA 1
ATOM 932 C C . GLN A 1 112 ? -12.625 -2.76 -15.32 1 95 112 GLN A C 1
ATOM 934 O O . GLN A 1 112 ? -12.68 -1.567 -15.008 1 95 112 GLN A O 1
ATOM 939 N N . GLU A 1 113 ? -13.492 -3.654 -15.023 1 96.06 113 GLU A N 1
ATOM 940 C CA . GLU A 1 113 ? -14.633 -3.256 -14.203 1 96.06 113 GLU A CA 1
ATOM 941 C C . GLU A 1 113 ? -14.188 -2.807 -12.812 1 96.06 113 GLU A C 1
ATOM 943 O O . GLU A 1 113 ? -14.68 -1.803 -12.297 1 96.06 113 GLU A O 1
ATOM 948 N N . ILE A 1 114 ? -13.312 -3.5 -12.297 1 96.44 114 ILE A N 1
ATOM 949 C CA . ILE A 1 114 ? -12.805 -3.193 -10.969 1 96.44 114 ILE A CA 1
ATOM 950 C C . ILE A 1 114 ? -12 -1.896 -11.008 1 96.44 114 ILE A C 1
ATOM 952 O O . ILE A 1 114 ? -12.18 -1.021 -10.156 1 96.44 114 ILE A O 1
ATOM 956 N N . LYS A 1 115 ? -11.188 -1.76 -12.016 1 95.25 115 LYS A N 1
ATOM 957 C CA . LYS A 1 115 ? -10.398 -0.544 -12.188 1 95.25 115 LYS A CA 1
ATOM 958 C C . LYS A 1 115 ? -11.297 0.682 -12.32 1 95.25 115 LYS A C 1
ATOM 960 O O . LYS A 1 115 ? -10.977 1.753 -11.805 1 95.25 115 LYS A O 1
ATOM 965 N N . ALA A 1 116 ? -12.383 0.523 -13.016 1 97.44 116 ALA A N 1
ATOM 966 C CA . ALA A 1 116 ? -13.32 1.624 -13.188 1 97.44 116 ALA A CA 1
ATOM 967 C C . ALA A 1 116 ? -13.914 2.057 -11.852 1 97.44 116 ALA A C 1
ATOM 969 O O . ALA A 1 116 ? -14.062 3.254 -11.586 1 97.44 116 ALA A O 1
ATOM 970 N N . LYS A 1 117 ? -14.219 1.076 -11.008 1 97.88 117 LYS A N 1
ATOM 971 C CA . LYS A 1 117 ? -14.789 1.392 -9.703 1 97.88 117 LYS A CA 1
ATOM 972 C C . LYS A 1 117 ? -13.734 2.008 -8.781 1 97.88 117 LYS A C 1
ATOM 974 O O . LYS A 1 117 ? -14.047 2.906 -7.992 1 97.88 117 LYS A O 1
ATOM 979 N N . ARG A 1 118 ? -12.555 1.563 -8.891 1 96.56 118 ARG A N 1
ATOM 980 C CA . ARG A 1 118 ? -11.453 2.166 -8.148 1 96.56 118 ARG A CA 1
ATOM 981 C C . ARG A 1 118 ? -11.258 3.625 -8.555 1 96.56 118 ARG A C 1
ATOM 983 O O . ARG A 1 118 ? -10.977 4.477 -7.703 1 96.56 118 ARG A O 1
ATOM 990 N N . ARG A 1 119 ? -11.391 3.854 -9.805 1 97.12 119 ARG A N 1
ATOM 991 C CA . ARG A 1 119 ? -11.281 5.219 -10.312 1 97.12 119 ARG A CA 1
ATOM 992 C C . ARG A 1 119 ? -12.391 6.098 -9.75 1 97.12 119 ARG A C 1
ATOM 994 O O . 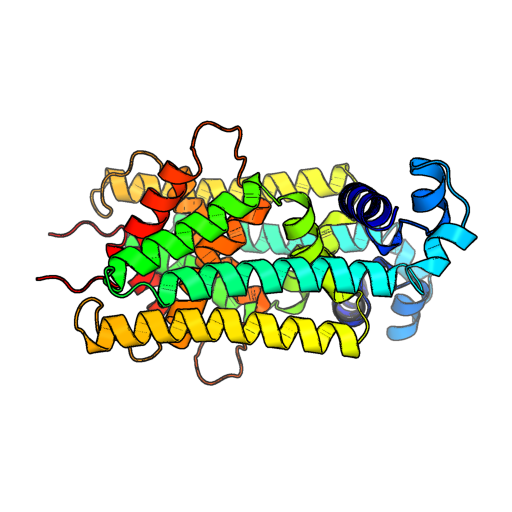ARG A 1 119 ? -12.141 7.238 -9.344 1 97.12 119 ARG A O 1
ATOM 1001 N N . VAL A 1 120 ? -13.555 5.559 -9.742 1 98.44 120 VAL A N 1
ATOM 1002 C CA . VAL A 1 120 ? -14.68 6.301 -9.188 1 98.44 120 VAL A CA 1
ATOM 1003 C C . VAL A 1 120 ? -14.398 6.66 -7.73 1 98.44 120 VAL A C 1
ATOM 1005 O O . VAL A 1 120 ? -14.586 7.805 -7.316 1 98.44 120 VAL A O 1
ATOM 1008 N N . PHE A 1 121 ? -13.938 5.746 -6.992 1 98.44 121 PHE A N 1
ATOM 1009 C CA . PHE A 1 121 ? -13.633 5.98 -5.586 1 98.44 121 PHE A CA 1
ATOM 1010 C C . PHE A 1 121 ? -12.609 7.102 -5.434 1 98.44 121 PHE A C 1
ATOM 1012 O O . PHE A 1 121 ? -12.812 8.031 -4.648 1 98.44 121 PHE A O 1
ATOM 1019 N N . ARG A 1 122 ? -11.555 6.98 -6.172 1 97.69 122 ARG A N 1
ATOM 1020 C CA . ARG A 1 122 ? -10.484 7.969 -6.117 1 97.69 122 ARG A CA 1
ATOM 1021 C C . ARG A 1 122 ? -10.984 9.344 -6.559 1 97.69 122 ARG A C 1
ATOM 1023 O O . ARG A 1 122 ? -10.688 10.352 -5.918 1 97.69 122 ARG A O 1
ATOM 1030 N N . GLU A 1 123 ? -11.703 9.398 -7.617 1 98.38 123 GLU A N 1
ATOM 1031 C CA . GLU A 1 123 ? -12.211 10.656 -8.148 1 98.38 123 GLU A CA 1
ATOM 1032 C C . GLU A 1 123 ? -13.172 11.32 -7.164 1 98.38 123 GLU A C 1
ATOM 1034 O O . GLU A 1 123 ? -13.18 12.547 -7.02 1 98.38 123 GLU A O 1
ATOM 1039 N N . ASN A 1 124 ? -13.984 10.461 -6.551 1 98.75 124 ASN A N 1
ATOM 1040 C CA . ASN A 1 124 ? -14.852 10.992 -5.508 1 98.75 124 ASN A CA 1
ATOM 1041 C C . ASN A 1 124 ? -14.047 11.641 -4.383 1 98.75 124 ASN A C 1
ATOM 1043 O O . ASN A 1 124 ? -14.406 12.719 -3.906 1 98.75 124 ASN A O 1
ATOM 1047 N N . TYR A 1 125 ? -13.031 11.047 -4 1 98.62 125 TYR A N 1
ATOM 1048 C CA . TYR A 1 125 ? -12.156 11.555 -2.949 1 98.62 125 TYR A CA 1
ATOM 1049 C C . TYR A 1 125 ? -11.5 12.859 -3.369 1 98.62 125 TYR A C 1
ATOM 1051 O O . TYR A 1 125 ? -11.445 13.812 -2.59 1 98.62 125 TYR A O 1
ATOM 1059 N N . GLN A 1 126 ? -11.055 12.859 -4.582 1 98.38 126 GLN A N 1
ATOM 1060 C CA . GLN A 1 126 ? -10.422 14.055 -5.129 1 98.38 126 GLN A CA 1
ATOM 1061 C C . GLN A 1 126 ? -11.398 15.227 -5.164 1 98.38 126 GLN A C 1
ATOM 1063 O O . GLN A 1 126 ? -11.023 16.359 -4.844 1 98.38 126 GLN A O 1
ATOM 1068 N N . LYS A 1 127 ? -12.562 14.953 -5.566 1 98.38 127 LYS A N 1
ATOM 1069 C CA . LYS A 1 127 ? -13.586 15.984 -5.605 1 98.38 127 LYS A CA 1
ATOM 1070 C C . LYS A 1 127 ? -13.836 16.562 -4.219 1 98.38 127 LYS A C 1
ATOM 1072 O O . LYS A 1 127 ? -14.078 17.766 -4.074 1 98.38 127 LYS A O 1
ATOM 1077 N N . LEU A 1 128 ? -13.828 15.719 -3.203 1 98.62 128 LEU A N 1
ATOM 1078 C CA . LEU A 1 128 ? -13.977 16.203 -1.832 1 98.62 128 LEU A CA 1
ATOM 1079 C C . LEU A 1 128 ? -12.852 17.172 -1.47 1 98.62 128 LEU A C 1
ATOM 1081 O O . LEU A 1 128 ? -13.109 18.219 -0.888 1 98.62 128 LEU A O 1
ATOM 1085 N N . ILE A 1 129 ? -11.625 16.828 -1.808 1 98.31 129 ILE A N 1
ATOM 1086 C CA . ILE A 1 129 ? -10.469 17.656 -1.514 1 98.31 129 ILE A CA 1
ATOM 1087 C C . ILE A 1 129 ? -10.586 18.984 -2.252 1 98.31 129 ILE A C 1
ATOM 1089 O O . ILE A 1 129 ? -10.383 20.062 -1.664 1 98.31 129 ILE A O 1
ATOM 1093 N N . GLU A 1 130 ? -10.938 18.906 -3.518 1 98.5 130 GLU A N 1
ATOM 1094 C CA . GLU A 1 130 ? -11.102 20.109 -4.332 1 98.5 130 GLU A CA 1
ATOM 1095 C C . GLU A 1 130 ? -12.203 21 -3.783 1 98.5 130 GLU A C 1
ATOM 1097 O O . GLU A 1 130 ? -12.07 22.219 -3.766 1 98.5 130 GLU A O 1
ATOM 1102 N N . GLU A 1 131 ? -13.266 20.406 -3.389 1 98.06 131 GLU A N 1
ATOM 1103 C CA . GLU A 1 131 ? -14.352 21.156 -2.764 1 98.06 131 GLU A CA 1
ATOM 1104 C C . GLU A 1 131 ? -13.875 21.844 -1.487 1 98.06 131 GLU A C 1
ATOM 1106 O O . GLU A 1 131 ? -14.211 23 -1.237 1 98.06 131 GLU A O 1
ATOM 1111 N N . GLY A 1 132 ? -13.102 21.125 -0.676 1 98.12 132 GLY A N 1
ATOM 1112 C CA . GLY A 1 132 ? -12.547 21.719 0.528 1 98.12 132 GLY A CA 1
ATOM 1113 C C . GLY A 1 132 ? -11.633 22.906 0.245 1 98.12 132 GLY A C 1
ATOM 1114 O O . GLY A 1 132 ? -11.609 23.859 1.009 1 98.12 132 GLY A O 1
ATOM 1115 N N . ILE A 1 133 ? -10.891 22.797 -0.832 1 97.44 133 ILE A N 1
ATOM 1116 C CA . ILE A 1 133 ? -10.031 23.906 -1.253 1 97.44 133 ILE A CA 1
ATOM 1117 C C . ILE A 1 133 ? -10.891 25.094 -1.678 1 97.44 133 ILE A C 1
ATOM 1119 O O . ILE A 1 133 ? -10.656 26.219 -1.246 1 97.44 133 ILE A O 1
ATOM 1123 N N . THR A 1 134 ? -11.867 24.812 -2.498 1 97.06 134 THR A N 1
ATOM 1124 C CA . THR A 1 134 ? -12.766 25.844 -3.002 1 97.06 134 THR A CA 1
ATOM 1125 C C . THR A 1 134 ? -13.477 26.562 -1.852 1 97.06 134 THR A C 1
ATOM 1127 O O . THR A 1 134 ? -13.625 27.781 -1.867 1 97.06 134 THR A O 1
ATOM 1130 N N . LYS A 1 135 ? -13.828 25.859 -0.816 1 96.88 135 LYS A N 1
ATOM 1131 C CA . LYS A 1 135 ? -14.555 26.391 0.328 1 96.88 135 LYS A CA 1
ATOM 1132 C C . LYS A 1 135 ? -13.602 26.969 1.367 1 96.88 135 LYS A C 1
ATOM 1134 O O . LYS A 1 135 ? -14.031 27.375 2.451 1 96.88 135 LYS A O 1
ATOM 1139 N N . ARG A 1 136 ? -12.367 26.859 1.155 1 96.62 136 ARG A N 1
ATOM 1140 C CA . ARG A 1 136 ? -11.305 27.422 1.985 1 96.62 136 ARG A CA 1
ATOM 1141 C C . ARG A 1 136 ? -11.219 26.703 3.324 1 96.62 136 ARG A C 1
ATOM 1143 O O . ARG A 1 136 ? -10.844 27.297 4.336 1 96.62 136 ARG A O 1
ATOM 1150 N N . GLU A 1 137 ? -11.648 25.469 3.318 1 96.88 137 GLU A N 1
ATOM 1151 C CA . GLU A 1 137 ? -11.367 24.594 4.441 1 96.88 137 GLU A CA 1
ATOM 1152 C C . GLU A 1 137 ? -9.945 24.047 4.379 1 96.88 137 GLU A C 1
ATOM 1154 O O . GLU A 1 137 ? -9.32 23.797 5.414 1 96.88 137 GLU A O 1
ATOM 1159 N N . PHE A 1 138 ? -9.539 23.797 3.16 1 97.94 138 PHE A N 1
ATOM 1160 C CA . PHE A 1 138 ? -8.203 23.266 2.902 1 97.94 138 PHE A CA 1
ATOM 1161 C C . PHE A 1 138 ? -7.359 24.297 2.143 1 97.94 138 PHE A C 1
ATOM 1163 O O . PHE A 1 138 ? -7.898 25.141 1.432 1 97.94 138 PHE A O 1
ATOM 1170 N N . LYS A 1 139 ? -6.047 24.203 2.312 1 96.81 139 LYS A N 1
ATOM 1171 C CA . LYS A 1 139 ? -5.109 25.078 1.617 1 96.81 139 LYS A CA 1
ATOM 1172 C C . LYS A 1 139 ? -5.148 24.844 0.11 1 96.81 139 LYS A C 1
ATOM 1174 O O . LYS A 1 139 ? -5.355 23.703 -0.341 1 96.81 139 LYS A O 1
ATOM 1179 N N . ASN A 1 140 ? -4.848 25.906 -0.57 1 93.94 140 ASN A N 1
ATOM 1180 C CA . ASN A 1 140 ? -4.727 25.766 -2.018 1 93.94 140 ASN A CA 1
ATOM 1181 C C . ASN A 1 140 ? -3.574 24.844 -2.396 1 93.94 140 ASN A C 1
ATOM 1183 O O . ASN A 1 140 ? -2.508 24.875 -1.781 1 93.94 140 ASN A O 1
ATOM 1187 N N . ASN A 1 141 ? -3.846 24.031 -3.311 1 91.5 141 ASN A N 1
ATOM 1188 C CA . ASN A 1 141 ? -2.867 23.078 -3.834 1 91.5 141 ASN A CA 1
ATOM 1189 C C . ASN A 1 141 ? -3.061 22.844 -5.328 1 91.5 141 ASN A C 1
ATOM 1191 O O . ASN A 1 141 ? -4.16 22.516 -5.773 1 91.5 141 ASN A O 1
ATOM 1195 N N . PRO A 1 142 ? -2.02 22.969 -6.035 1 90.31 142 PRO A N 1
ATOM 1196 C CA . PRO A 1 142 ? -2.133 22.859 -7.492 1 90.31 142 PRO A CA 1
ATOM 1197 C C . PRO A 1 142 ? -2.262 21.406 -7.957 1 90.31 142 PRO A C 1
ATOM 1199 O O . PRO A 1 142 ? -2.562 21.156 -9.125 1 90.31 142 PRO A O 1
ATOM 1202 N N . ASN A 1 143 ? -2.082 20.438 -7.082 1 95 143 ASN A N 1
ATOM 1203 C CA . ASN A 1 143 ? -2.115 19.031 -7.457 1 95 143 ASN A CA 1
ATOM 1204 C C . ASN A 1 143 ? -3.016 18.234 -6.527 1 95 143 ASN A C 1
ATOM 1206 O O . ASN A 1 143 ? -2.553 17.312 -5.848 1 95 143 ASN A O 1
ATOM 1210 N N . PRO A 1 144 ? -4.332 18.5 -6.609 1 96.38 144 PRO A N 1
ATOM 1211 C CA . PRO A 1 144 ? -5.223 17.781 -5.707 1 96.38 144 PRO A CA 1
ATOM 1212 C C . PRO A 1 144 ? -5.234 16.266 -5.977 1 96.38 144 PRO A C 1
ATOM 1214 O O . PRO A 1 144 ? -5.512 15.477 -5.07 1 96.38 144 PRO A O 1
ATOM 1217 N N . ASP A 1 145 ? -4.945 15.883 -7.211 1 96.25 145 ASP A N 1
ATOM 1218 C CA . ASP A 1 145 ? -4.867 14.461 -7.539 1 96.25 145 ASP A CA 1
ATOM 1219 C C . ASP A 1 145 ? -3.725 13.781 -6.781 1 96.25 145 ASP A C 1
ATOM 1221 O O . ASP A 1 145 ? -3.918 12.734 -6.164 1 96.25 145 ASP A O 1
ATOM 1225 N N . MET A 1 146 ? -2.52 14.445 -6.75 1 96.62 146 MET A N 1
ATOM 1226 C CA . MET A 1 146 ? -1.377 13.898 -6.02 1 96.62 146 MET A CA 1
ATOM 1227 C C . MET A 1 146 ? -1.668 13.828 -4.523 1 96.62 146 MET A C 1
ATOM 1229 O O . MET A 1 146 ? -1.308 12.852 -3.863 1 96.62 146 MET A O 1
ATOM 1233 N N . LEU A 1 147 ? -2.295 14.867 -4.059 1 96.75 147 LEU A N 1
ATOM 1234 C CA . LEU A 1 147 ? -2.67 14.891 -2.65 1 96.75 147 LEU A CA 1
ATOM 1235 C C . LEU A 1 147 ? -3.615 13.734 -2.322 1 96.75 147 LEU A C 1
ATOM 1237 O O . LEU A 1 147 ? -3.451 13.07 -1.301 1 96.75 147 LEU A O 1
ATOM 1241 N N . THR A 1 148 ? -4.566 13.539 -3.184 1 97.94 148 THR A N 1
ATOM 1242 C CA . THR A 1 148 ? -5.547 12.469 -2.99 1 97.94 148 THR A CA 1
ATOM 1243 C C . THR A 1 148 ? -4.863 11.109 -2.947 1 97.94 148 THR A C 1
ATOM 1245 O O . THR A 1 148 ? -5.164 10.281 -2.08 1 97.94 148 THR A O 1
ATOM 1248 N N . PHE A 1 149 ? -3.93 10.875 -3.801 1 97.38 149 PHE A N 1
ATOM 1249 C CA . PHE A 1 149 ? -3.186 9.625 -3.805 1 97.38 149 PHE A CA 1
ATOM 1250 C C . PHE A 1 149 ? -2.404 9.453 -2.508 1 97.38 149 PHE A C 1
ATOM 1252 O O . PHE A 1 149 ? -2.305 8.344 -1.979 1 97.38 149 PHE A O 1
ATOM 1259 N N . GLY A 1 150 ? -1.837 10.547 -2.027 1 97.5 150 GLY A N 1
ATOM 1260 C CA . GLY A 1 150 ? -1.127 10.5 -0.759 1 97.5 150 GLY A CA 1
ATOM 1261 C C . GLY A 1 150 ? -2.018 10.117 0.409 1 97.5 150 GLY A C 1
ATOM 1262 O O . GLY A 1 150 ? -1.662 9.258 1.216 1 97.5 150 GLY A O 1
ATOM 1263 N N . ILE A 1 151 ? -3.17 10.711 0.42 1 97.75 151 ILE A N 1
ATOM 1264 C CA . ILE A 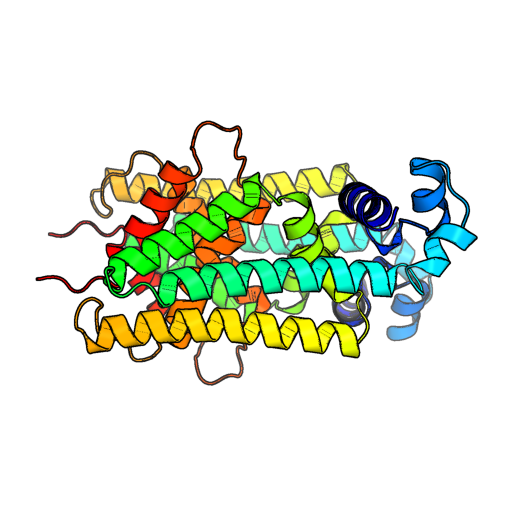1 151 ? -4.125 10.453 1.493 1 97.75 151 ILE A CA 1
ATOM 1265 C C . ILE A 1 151 ? -4.625 9.016 1.404 1 97.75 151 ILE A C 1
ATOM 1267 O O . ILE A 1 151 ? -4.727 8.32 2.42 1 97.75 151 ILE A O 1
ATOM 1271 N N . LEU A 1 152 ? -4.902 8.578 0.221 1 97.19 152 LEU A N 1
ATOM 1272 C CA . LEU A 1 152 ? -5.273 7.184 0.009 1 97.19 152 LEU A CA 1
ATOM 1273 C C . LEU A 1 152 ? -4.168 6.246 0.49 1 97.19 152 LEU A C 1
ATOM 1275 O O . LEU A 1 152 ? -4.449 5.188 1.053 1 97.19 152 LEU A O 1
ATOM 1279 N N . GLY A 1 153 ? -2.93 6.641 0.224 1 96.94 153 GLY A N 1
ATOM 1280 C CA . GLY A 1 153 ? -1.797 5.832 0.644 1 96.94 153 GLY A CA 1
ATOM 1281 C C . GLY A 1 153 ? -1.739 5.617 2.145 1 96.94 153 GLY A C 1
ATOM 1282 O O . GLY A 1 153 ? -1.472 4.508 2.609 1 96.94 153 GLY A O 1
ATOM 1283 N N . ILE A 1 154 ? -2.002 6.652 2.895 1 97.25 154 ILE A N 1
ATOM 1284 C CA . ILE A 1 154 ? -1.999 6.582 4.352 1 97.25 154 ILE A CA 1
ATOM 1285 C C . ILE A 1 154 ? -2.977 5.508 4.82 1 97.25 154 ILE A C 1
ATOM 1287 O O . ILE A 1 154 ? -2.619 4.645 5.625 1 97.25 154 ILE A O 1
ATOM 1291 N N . THR A 1 155 ? -4.168 5.461 4.27 1 95 155 THR A N 1
ATOM 1292 C CA . THR A 1 155 ? -5.223 4.582 4.758 1 95 155 THR A CA 1
ATOM 1293 C C . THR A 1 155 ? -5.098 3.191 4.145 1 95 155 THR A C 1
ATOM 1295 O O . THR A 1 155 ? -5.23 2.186 4.844 1 95 155 THR A O 1
ATOM 1298 N N . ASN A 1 156 ? -4.785 3.133 2.879 1 92.81 156 ASN A N 1
ATOM 1299 C CA . ASN A 1 156 ? -4.719 1.841 2.205 1 92.81 156 ASN A CA 1
ATOM 1300 C C . ASN A 1 156 ? -3.57 0.989 2.74 1 92.81 156 ASN A C 1
ATOM 1302 O O . ASN A 1 156 ? -3.674 -0.239 2.787 1 92.81 156 ASN A O 1
ATOM 1306 N N . TRP A 1 157 ? -2.58 1.611 3.107 1 91.62 157 TRP A N 1
ATOM 1307 C CA . TRP A 1 157 ? -1.439 0.869 3.635 1 91.62 157 TRP A CA 1
ATOM 1308 C C . TRP A 1 157 ? -1.807 0.158 4.934 1 91.62 157 TRP A C 1
ATOM 1310 O O . TRP A 1 157 ? -1.187 -0.844 5.297 1 91.62 157 TRP A O 1
ATOM 1320 N N . SER A 1 158 ? -2.785 0.589 5.629 1 93.19 158 SER A N 1
ATOM 1321 C CA . SER A 1 158 ? -3.193 0.015 6.906 1 93.19 158 SER A CA 1
ATOM 1322 C C . SER A 1 158 ? -3.666 -1.426 6.738 1 93.19 158 SER A C 1
ATOM 1324 O O . SER A 1 158 ? -3.588 -2.223 7.676 1 93.19 158 SER A O 1
ATOM 1326 N N . TYR A 1 159 ? -4.07 -1.754 5.574 1 87.12 159 TYR A N 1
ATOM 1327 C CA . TYR A 1 159 ? -4.535 -3.111 5.305 1 87.12 159 TYR A CA 1
ATOM 1328 C C . TYR A 1 159 ? -3.424 -4.125 5.547 1 87.12 159 TYR A C 1
ATOM 1330 O O . TYR A 1 159 ? -3.691 -5.273 5.898 1 87.12 159 TYR A O 1
ATOM 1338 N N . TYR A 1 160 ? -2.283 -3.723 5.43 1 85.25 160 TYR A N 1
ATOM 1339 C CA . TYR A 1 160 ? -1.154 -4.648 5.445 1 85.25 160 TYR A CA 1
ATOM 1340 C C . TYR A 1 160 ? -0.604 -4.812 6.855 1 85.25 160 TYR A C 1
ATOM 1342 O O . TYR A 1 160 ? 0.09 -5.789 7.148 1 85.25 160 TYR A O 1
ATOM 1350 N N . TRP A 1 161 ? -0.944 -3.938 7.734 1 89 161 TRP A N 1
ATOM 1351 C CA . TRP A 1 161 ? -0.229 -4.016 9 1 89 161 TRP A CA 1
ATOM 1352 C C . TRP A 1 161 ? -1.19 -3.879 10.18 1 89 161 TRP A C 1
ATOM 1354 O O . TRP A 1 161 ? -0.867 -4.27 11.305 1 89 161 TRP A O 1
ATOM 1364 N N . PHE A 1 162 ? -2.289 -3.213 10.008 1 93.06 162 PHE A N 1
ATOM 1365 C CA . PHE A 1 162 ? -3.148 -2.838 11.125 1 93.06 162 PHE A CA 1
ATOM 1366 C C . PHE A 1 162 ? -3.818 -4.066 11.734 1 93.06 162 PHE A C 1
ATOM 1368 O O . PHE A 1 162 ? -4.383 -4.891 11.008 1 93.06 162 PHE A O 1
ATOM 1375 N N . ASN A 1 163 ? -3.725 -4.172 12.984 1 91.06 163 ASN A N 1
ATOM 1376 C CA . ASN A 1 163 ? -4.398 -5.207 13.766 1 91.06 163 ASN A CA 1
ATOM 1377 C C . ASN A 1 163 ? -5.539 -4.629 14.594 1 91.06 163 ASN A C 1
ATOM 1379 O O . ASN A 1 163 ? -5.305 -4.012 15.633 1 91.06 163 ASN A O 1
ATOM 1383 N N . PRO A 1 164 ? -6.73 -4.875 14.164 1 88.44 164 PRO A N 1
ATOM 1384 C CA . PRO A 1 164 ? -7.875 -4.281 14.859 1 88.44 164 PRO A CA 1
ATOM 1385 C C . PRO A 1 164 ? -8 -4.762 16.312 1 88.44 164 PRO A C 1
ATOM 1387 O O . PRO A 1 164 ? -8.703 -4.145 17.109 1 88.44 164 PRO A O 1
ATOM 1390 N N . GLU A 1 165 ? -7.371 -5.836 16.609 1 88.75 165 GLU A N 1
ATOM 1391 C CA . GLU A 1 165 ? -7.43 -6.371 17.969 1 88.75 165 GLU A CA 1
ATOM 1392 C C . GLU A 1 165 ? -6.262 -5.871 18.812 1 88.75 165 GLU A C 1
ATOM 1394 O O . GLU A 1 165 ? -6.109 -6.266 19.969 1 88.75 165 GLU A O 1
ATOM 1399 N N . GLY A 1 166 ? -5.445 -5.07 18.25 1 90.31 166 GLY A N 1
ATOM 1400 C CA . GLY A 1 166 ? -4.293 -4.535 18.953 1 90.31 166 GLY A CA 1
ATOM 1401 C C . GLY A 1 166 ? -4.645 -3.402 19.906 1 90.31 166 GLY A C 1
ATOM 1402 O O . GLY A 1 166 ? -5.812 -3.227 20.25 1 90.31 166 GLY A O 1
ATOM 1403 N N . GLU A 1 167 ? -3.646 -2.637 20.281 1 91.38 167 GLU A N 1
ATOM 1404 C CA . GLU A 1 167 ? -3.777 -1.616 21.312 1 91.38 167 GLU A CA 1
ATOM 1405 C C . GLU A 1 167 ? -4.496 -0.379 20.781 1 91.38 167 GLU A C 1
ATOM 1407 O O . GLU A 1 167 ? -5.207 0.3 21.531 1 91.38 167 GLU A O 1
ATOM 1412 N N . VAL A 1 168 ? -4.359 -0.107 19.516 1 94.94 168 VAL A N 1
ATOM 1413 C CA . VAL A 1 168 ? -4.945 1.091 18.922 1 94.94 168 VAL A CA 1
ATOM 1414 C C . VAL A 1 168 ? -6.238 0.729 18.203 1 94.94 168 VAL A C 1
ATOM 1416 O O . VAL A 1 168 ? -6.238 -0.116 17.297 1 94.94 168 VAL A O 1
ATOM 1419 N N . SER A 1 169 ? -7.32 1.364 18.594 1 95.25 169 SER A N 1
ATOM 1420 C CA . SER A 1 169 ? -8.609 1.106 17.953 1 95.25 169 SER A CA 1
ATOM 1421 C C . SER A 1 169 ? -8.68 1.735 16.578 1 95.25 169 SER A C 1
ATOM 1423 O O . SER A 1 169 ? -7.832 2.559 16.219 1 95.25 169 SER A O 1
ATOM 1425 N N . GLU A 1 170 ? -9.695 1.268 15.852 1 95.56 170 GLU A N 1
ATOM 1426 C CA . GLU A 1 170 ? -9.93 1.864 14.539 1 95.56 170 GLU A CA 1
ATOM 1427 C C . GLU A 1 170 ? -10.188 3.363 14.656 1 95.56 170 GLU A C 1
ATOM 1429 O O . GLU A 1 170 ? -9.711 4.148 13.836 1 95.56 170 GLU A O 1
ATOM 1434 N N . GLU A 1 171 ? -10.969 3.754 15.656 1 96.19 171 GLU A N 1
ATOM 1435 C CA . GLU A 1 171 ? -11.305 5.16 15.867 1 96.19 171 GLU A CA 1
ATOM 1436 C C . GLU A 1 171 ? -10.055 5.984 16.172 1 96.19 171 GLU A C 1
ATOM 1438 O O . GLU A 1 171 ? -9.859 7.062 15.617 1 96.19 171 GLU A O 1
ATOM 1443 N N . LYS A 1 172 ? -9.258 5.449 17.031 1 96.75 172 LYS A N 1
ATOM 1444 C CA . LYS A 1 172 ? -8.031 6.148 17.406 1 96.75 172 LYS A CA 1
ATOM 1445 C C . LYS A 1 172 ? -7.082 6.273 16.219 1 96.75 172 LYS A C 1
ATOM 1447 O O . LYS A 1 172 ? -6.473 7.324 16.016 1 96.75 172 LYS A O 1
ATOM 1452 N N . LEU A 1 173 ? -6.949 5.242 15.461 1 97.31 173 LEU A N 1
ATOM 1453 C CA . LEU A 1 173 ? -6.098 5.285 14.273 1 97.31 173 LEU A CA 1
ATOM 1454 C C . LEU A 1 173 ? -6.609 6.324 13.281 1 97.31 173 LEU A C 1
ATOM 1456 O O . LEU A 1 173 ? -5.82 7.09 12.719 1 97.31 173 LEU A O 1
ATOM 1460 N N . ALA A 1 174 ? -7.938 6.328 13.102 1 97.38 174 ALA A N 1
ATOM 1461 C CA . ALA A 1 174 ? -8.531 7.316 12.203 1 97.38 174 ALA A CA 1
ATOM 1462 C C . ALA A 1 174 ? -8.227 8.734 12.672 1 97.38 174 ALA A C 1
ATOM 1464 O O . ALA A 1 174 ? -7.926 9.617 11.859 1 97.38 174 ALA A O 1
ATOM 1465 N N . GLU A 1 175 ? -8.289 8.992 13.961 1 97.56 175 GLU A N 1
ATOM 1466 C CA . GLU A 1 175 ? -7.988 10.305 14.523 1 97.56 175 GLU A CA 1
ATOM 1467 C C . GLU A 1 175 ? -6.539 10.703 14.242 1 97.56 175 GLU A C 1
ATOM 1469 O O . GLU A 1 175 ? -6.266 11.844 13.867 1 97.56 175 GLU A O 1
ATOM 1474 N N . ILE A 1 176 ? -5.672 9.773 14.43 1 97.25 176 ILE A N 1
ATOM 1475 C CA . ILE A 1 176 ? -4.254 10.023 14.211 1 97.25 176 ILE A CA 1
ATOM 1476 C C . ILE A 1 176 ? -4.012 10.391 12.75 1 97.25 176 ILE A C 1
ATOM 1478 O O . ILE A 1 176 ? -3.326 11.375 12.453 1 97.25 176 ILE A O 1
ATOM 1482 N N . TYR A 1 177 ? -4.613 9.656 11.836 1 98.19 177 TYR A N 1
ATOM 1483 C CA . TYR A 1 177 ? -4.363 9.859 10.414 1 98.19 177 TYR A CA 1
ATOM 1484 C C . TYR A 1 177 ? -5.062 11.117 9.914 1 98.19 177 TYR A C 1
ATOM 1486 O O . TYR A 1 177 ? -4.523 11.836 9.07 1 98.19 177 TYR A O 1
ATOM 1494 N N . VAL A 1 178 ? -6.23 11.375 10.453 1 98.12 178 VAL A N 1
ATOM 1495 C CA . VAL A 1 178 ? -6.902 12.609 10.047 1 98.12 178 VAL A CA 1
ATOM 1496 C C . VAL A 1 178 ? -6.125 13.812 10.57 1 98.12 178 VAL A C 1
ATOM 1498 O O . VAL A 1 178 ? -5.988 14.82 9.875 1 98.12 178 VAL A O 1
ATOM 1501 N N . ASP A 1 179 ? -5.629 13.742 11.773 1 97.62 179 ASP A N 1
ATOM 1502 C CA . ASP A 1 179 ? -4.797 14.82 12.297 1 97.62 179 ASP A CA 1
ATOM 1503 C C . ASP A 1 179 ? -3.541 15.016 11.453 1 97.62 179 ASP A C 1
ATOM 1505 O O . ASP A 1 179 ? -3.15 16.141 11.156 1 97.62 179 ASP A O 1
ATOM 1509 N N . LEU A 1 180 ? -2.926 13.93 11.055 1 97.62 180 LEU A N 1
ATOM 1510 C CA . LEU A 1 180 ? -1.776 13.992 10.156 1 97.62 180 LEU A CA 1
ATOM 1511 C C . LEU A 1 180 ? -2.143 14.688 8.852 1 97.62 180 LEU A C 1
ATOM 1513 O O . LEU A 1 180 ? -1.429 15.586 8.406 1 97.62 180 LEU A O 1
ATOM 1517 N N . ILE A 1 181 ? -3.27 14.281 8.258 1 98.25 181 ILE A N 1
ATOM 1518 C CA . ILE A 1 181 ? -3.699 14.805 6.961 1 98.25 181 ILE A CA 1
ATOM 1519 C C . ILE A 1 181 ? -4.023 16.297 7.086 1 98.25 181 ILE A C 1
ATOM 1521 O O . ILE A 1 181 ? -3.596 17.094 6.258 1 98.25 181 ILE A O 1
ATOM 1525 N N . LEU A 1 182 ? -4.715 16.656 8.141 1 97.69 182 LEU A N 1
ATOM 1526 C CA . LEU A 1 182 ? -5.223 18.016 8.258 1 97.69 182 LEU A CA 1
ATOM 1527 C C . LEU A 1 182 ? -4.145 18.953 8.773 1 97.69 182 LEU A C 1
ATOM 1529 O O . LEU A 1 182 ? -4.008 20.078 8.281 1 97.69 182 LEU A O 1
ATOM 1533 N N . ASN A 1 183 ? -3.312 18.516 9.727 1 96.56 183 ASN A N 1
ATOM 1534 C CA . ASN A 1 183 ? -2.512 19.453 10.5 1 96.56 183 ASN A CA 1
ATOM 1535 C C . ASN A 1 183 ? -1.019 19.172 10.344 1 96.56 183 ASN A C 1
ATOM 1537 O O . ASN A 1 183 ? -0.188 20.031 10.68 1 96.56 183 ASN A O 1
ATOM 1541 N N . GLY A 1 184 ? -0.664 17.984 9.773 1 96.88 184 GLY A N 1
ATOM 1542 C CA . GLY A 1 184 ? 0.741 17.625 9.648 1 96.88 184 GLY A CA 1
ATOM 1543 C C . GLY A 1 184 ? 1.431 17.438 10.984 1 96.88 184 GLY A C 1
ATOM 1544 O O . GLY A 1 184 ? 0.788 17.484 12.031 1 96.88 184 GLY A O 1
ATOM 1545 N N . ILE A 1 185 ? 2.721 17.203 10.977 1 96.69 185 ILE A N 1
ATOM 1546 C CA . ILE A 1 185 ? 3.42 16.844 12.211 1 96.69 185 ILE A CA 1
ATOM 1547 C C . ILE A 1 185 ? 4.348 17.984 12.625 1 96.69 185 ILE A C 1
ATOM 1549 O O . ILE A 1 185 ? 4.918 17.969 13.719 1 96.69 185 ILE A O 1
ATOM 1553 N N . LYS A 1 186 ? 4.504 18.953 11.703 1 95.75 186 LYS A N 1
ATOM 1554 C CA . LYS A 1 186 ? 5.445 20.016 12.016 1 95.75 186 LYS A CA 1
ATOM 1555 C C . LYS A 1 186 ? 4.965 20.844 13.211 1 95.75 186 LYS A C 1
ATOM 1557 O O . LYS A 1 186 ? 3.779 21.156 13.32 1 95.75 186 LYS A O 1
ATOM 1562 N N . LYS A 1 187 ? 5.859 21.141 14.117 1 92 187 LYS A N 1
ATOM 1563 C CA . LYS A 1 187 ? 5.527 22.016 15.242 1 92 187 LYS A CA 1
ATOM 1564 C C . LYS A 1 187 ? 5.48 23.484 14.805 1 92 187 LYS A C 1
ATOM 1566 O O . LYS A 1 187 ? 6.402 23.969 14.141 1 92 187 LYS A O 1
ATOM 1571 N N . SER A 1 188 ? 4.328 24.047 15 1 78.56 188 SER A N 1
ATOM 1572 C CA . SER A 1 188 ? 4.18 25.469 14.68 1 78.56 188 SER A CA 1
ATOM 1573 C C . SER A 1 188 ? 5.008 26.328 15.625 1 78.56 188 SER A C 1
ATOM 1575 O O . SER A 1 188 ? 5.188 25.984 16.797 1 78.56 188 SER A O 1
ATOM 1577 N N . ASP A 1 189 ? 5.766 27.359 15.102 1 61.91 189 ASP A N 1
ATOM 1578 C CA . ASP A 1 189 ? 6.457 28.328 15.953 1 61.91 189 ASP A CA 1
ATOM 1579 C C . ASP A 1 189 ? 5.488 28.969 16.938 1 61.91 189 ASP A C 1
ATOM 1581 O O . ASP A 1 189 ? 4.301 29.125 16.641 1 61.91 189 ASP A O 1
ATOM 1585 N N . MET B 1 1 ? 27.5 -13.344 -15.555 1 90.75 1 MET B N 1
ATOM 1586 C CA . MET B 1 1 ? 26.406 -14.266 -15.852 1 90.75 1 MET B CA 1
ATOM 1587 C C . MET B 1 1 ? 25.359 -14.242 -14.75 1 90.75 1 MET B C 1
ATOM 1589 O O . MET B 1 1 ? 24.172 -14.008 -15.016 1 90.75 1 MET B O 1
ATOM 1593 N N . LYS B 1 2 ? 25.844 -14.117 -13.57 1 94.62 2 LYS B N 1
ATOM 1594 C CA . LYS B 1 2 ? 24.891 -14.094 -12.453 1 94.62 2 LYS B CA 1
ATOM 1595 C C . LYS B 1 2 ? 23.984 -12.883 -12.531 1 94.62 2 LYS B C 1
ATOM 1597 O O . LYS B 1 2 ? 22.75 -13.008 -12.414 1 94.62 2 LYS B O 1
ATOM 1602 N N . GLU B 1 3 ? 24.609 -11.703 -12.789 1 94.88 3 GLU B N 1
ATOM 1603 C CA . GLU B 1 3 ? 23.859 -10.453 -12.867 1 94.88 3 GLU B CA 1
ATOM 1604 C C . GLU B 1 3 ? 22.875 -10.477 -14.023 1 94.88 3 GLU B C 1
ATOM 1606 O O . GLU B 1 3 ? 21.766 -9.945 -13.906 1 94.88 3 GLU B O 1
ATOM 1611 N N . LYS B 1 4 ? 23.25 -11.07 -15.031 1 95.94 4 LYS B N 1
ATOM 1612 C CA . LYS B 1 4 ? 22.375 -11.18 -16.188 1 95.94 4 LYS B CA 1
ATOM 1613 C C . LYS B 1 4 ? 21.156 -12.031 -15.875 1 95.94 4 LYS B C 1
ATOM 1615 O O . LYS B 1 4 ? 20.047 -11.719 -16.312 1 95.94 4 LYS B O 1
ATOM 1620 N N . ILE B 1 5 ? 21.469 -13.102 -15.133 1 96.62 5 ILE B N 1
ATOM 1621 C CA . ILE B 1 5 ? 20.375 -13.969 -14.719 1 96.62 5 ILE B CA 1
ATOM 1622 C C . ILE B 1 5 ? 19.406 -13.188 -13.828 1 96.62 5 ILE B C 1
ATOM 1624 O O . ILE B 1 5 ? 18.188 -13.25 -14.008 1 96.62 5 ILE B O 1
ATOM 1628 N N . ILE B 1 6 ? 19.969 -12.414 -12.977 1 96.88 6 ILE B N 1
ATOM 1629 C CA . ILE B 1 6 ? 19.172 -11.633 -12.047 1 96.88 6 ILE B CA 1
ATOM 1630 C C . ILE B 1 6 ? 18.344 -10.609 -12.812 1 96.88 6 ILE B C 1
ATOM 1632 O O . ILE B 1 6 ? 17.125 -10.539 -12.641 1 96.88 6 ILE B O 1
ATOM 1636 N N . GLU B 1 7 ? 18.922 -9.867 -13.68 1 95.5 7 GLU B N 1
ATOM 1637 C CA . GLU B 1 7 ? 18.25 -8.82 -14.445 1 95.5 7 GLU B CA 1
ATOM 1638 C C . GLU B 1 7 ? 17.141 -9.398 -15.305 1 95.5 7 GLU B C 1
ATOM 1640 O O . GLU B 1 7 ? 16.047 -8.836 -15.367 1 95.5 7 GLU B O 1
ATOM 1645 N N . THR B 1 8 ? 17.438 -10.445 -15.906 1 96.31 8 THR B N 1
ATOM 1646 C CA . THR B 1 8 ? 16.453 -11.109 -16.75 1 96.31 8 THR B CA 1
ATOM 1647 C C . THR B 1 8 ? 15.289 -11.633 -15.922 1 96.31 8 THR B C 1
ATOM 1649 O O . THR B 1 8 ? 14.133 -11.539 -16.328 1 96.31 8 THR B O 1
ATOM 1652 N N . SER B 1 9 ? 15.633 -12.219 -14.859 1 96.94 9 SER B N 1
ATOM 1653 C CA . SER B 1 9 ? 14.602 -12.758 -13.977 1 96.94 9 SER B CA 1
ATOM 1654 C C . SER B 1 9 ? 13.68 -11.656 -13.469 1 96.94 9 SER B C 1
ATOM 1656 O O . SER B 1 9 ? 12.469 -11.852 -13.359 1 96.94 9 SER B O 1
ATOM 1658 N N . ILE B 1 10 ? 14.242 -10.508 -13.094 1 95.88 10 ILE B N 1
ATOM 1659 C CA . ILE B 1 10 ? 13.461 -9.367 -12.641 1 95.88 10 ILE B CA 1
ATOM 1660 C C . ILE B 1 10 ? 12.438 -8.977 -13.703 1 95.88 10 ILE B C 1
ATOM 1662 O O . ILE B 1 10 ? 11.258 -8.766 -13.398 1 95.88 10 ILE B O 1
ATOM 1666 N N . GLU B 1 11 ? 12.852 -8.984 -14.906 1 94.81 11 GLU B N 1
ATOM 1667 C CA . GLU B 1 11 ? 11.969 -8.641 -16.016 1 94.81 11 GLU B CA 1
ATOM 1668 C C . GLU B 1 11 ? 10.859 -9.672 -16.172 1 94.81 11 GLU B C 1
ATOM 1670 O O . GLU B 1 11 ? 9.688 -9.32 -16.312 1 94.81 11 GLU B O 1
ATOM 1675 N N . LEU B 1 12 ? 11.203 -10.93 -16.125 1 95.75 12 LEU B N 1
ATOM 1676 C CA . LEU B 1 12 ? 10.25 -12.016 -16.328 1 95.75 12 LEU B CA 1
ATOM 1677 C C . LEU B 1 12 ? 9.266 -12.102 -15.164 1 95.75 12 LEU B C 1
ATOM 1679 O O . LEU B 1 12 ? 8.062 -12.281 -15.375 1 95.75 12 LEU B O 1
ATOM 1683 N N . PHE B 1 13 ? 9.805 -11.961 -13.945 1 94.44 13 PHE B N 1
ATOM 1684 C CA . PHE B 1 13 ? 8.938 -11.984 -12.773 1 94.44 13 PHE B CA 1
ATOM 1685 C C . PHE B 1 13 ? 7.941 -10.836 -12.812 1 94.44 13 PHE B C 1
ATOM 1687 O O . PHE B 1 13 ? 6.793 -10.984 -12.383 1 94.44 13 PHE B O 1
ATOM 1694 N N . ASP B 1 14 ? 8.383 -9.711 -13.25 1 90 14 ASP B N 1
ATOM 1695 C CA . ASP B 1 14 ? 7.523 -8.539 -13.32 1 90 14 ASP B CA 1
ATOM 1696 C C . ASP B 1 14 ? 6.434 -8.711 -14.383 1 90 14 ASP B C 1
ATOM 1698 O O . ASP B 1 14 ? 5.285 -8.328 -14.164 1 90 14 ASP B O 1
ATOM 1702 N N . GLN B 1 15 ? 6.707 -9.328 -15.492 1 87.81 15 GLN B N 1
ATOM 1703 C CA . GLN B 1 15 ? 5.801 -9.461 -16.625 1 87.81 15 GLN B CA 1
ATOM 1704 C C . GLN B 1 15 ? 4.812 -10.602 -16.422 1 87.81 15 GLN B C 1
ATOM 1706 O O . GLN B 1 15 ? 3.609 -10.438 -16.625 1 87.81 15 GLN B O 1
ATOM 1711 N N . LYS B 1 16 ? 5.332 -11.82 -15.945 1 86.06 16 LYS B N 1
ATOM 1712 C CA . LYS B 1 16 ? 4.527 -13.039 -15.938 1 86.06 16 LYS B CA 1
ATOM 1713 C C . LYS B 1 16 ? 4.125 -13.422 -14.516 1 86.06 16 LYS B C 1
ATOM 1715 O O . LYS B 1 16 ? 3.195 -14.203 -14.32 1 86.06 16 LYS B O 1
ATOM 1720 N N . GLY B 1 17 ? 4.887 -12.82 -13.609 1 88.25 17 GLY B N 1
ATOM 1721 C CA . GLY B 1 17 ? 4.762 -13.32 -12.25 1 88.25 17 GLY B CA 1
ATOM 1722 C C . GLY B 1 17 ? 5.773 -14.398 -11.914 1 88.25 17 GLY B C 1
ATOM 1723 O O . GLY B 1 17 ? 6.223 -15.133 -12.797 1 88.25 17 GLY B O 1
ATOM 1724 N N . PHE B 1 18 ? 6.027 -14.523 -10.664 1 92.25 18 PHE B N 1
ATOM 1725 C CA . PHE B 1 18 ? 7.035 -15.461 -10.18 1 92.25 18 PHE B CA 1
ATOM 1726 C C . PHE B 1 18 ? 6.605 -16.906 -10.43 1 92.25 18 PHE B C 1
ATOM 1728 O O . PHE B 1 18 ? 7.371 -17.703 -10.984 1 92.25 18 PHE B O 1
ATOM 1735 N N . LYS B 1 19 ? 5.434 -17.25 -10.109 1 87.31 19 LYS B N 1
ATOM 1736 C CA . LYS B 1 19 ? 4.949 -18.625 -10.203 1 87.31 19 LYS B CA 1
ATOM 1737 C C . LYS B 1 19 ? 4.867 -19.078 -11.664 1 87.31 19 LYS B C 1
ATOM 1739 O O . LYS B 1 19 ? 5.137 -20.234 -11.969 1 87.31 19 LYS B O 1
ATOM 1744 N N . GLU B 1 20 ? 4.617 -18.156 -12.484 1 88.44 20 GLU B N 1
ATOM 1745 C CA . GLU B 1 20 ? 4.402 -18.516 -13.883 1 88.44 20 GLU B CA 1
ATOM 1746 C C . GLU B 1 20 ? 5.715 -18.516 -14.664 1 88.44 20 GLU B C 1
ATOM 1748 O O . GLU B 1 20 ? 5.746 -18.891 -15.836 1 88.44 20 GLU B O 1
ATOM 1753 N N . THR B 1 21 ? 6.746 -18.062 -14.086 1 95.44 21 THR B N 1
ATOM 1754 C CA . THR B 1 21 ? 8.055 -18.062 -14.727 1 95.44 21 THR B CA 1
ATOM 1755 C C . THR B 1 21 ? 8.852 -19.312 -14.344 1 95.44 21 THR B C 1
ATOM 1757 O O . THR B 1 21 ? 8.945 -19.656 -13.164 1 95.44 21 THR B O 1
ATOM 1760 N N . SER B 1 22 ? 9.367 -20.031 -15.312 1 96.25 22 SER B N 1
ATOM 1761 C CA . SER B 1 22 ? 10.18 -21.219 -15.047 1 96.25 22 SER B CA 1
ATOM 1762 C C . SER B 1 22 ? 11.664 -20.922 -15.203 1 96.25 22 SER B C 1
ATOM 1764 O O . SER B 1 22 ? 12.039 -19.906 -15.805 1 96.25 22 SER B O 1
ATOM 1766 N N . VAL B 1 23 ? 12.406 -21.859 -14.609 1 97.25 23 VAL B N 1
ATOM 1767 C CA . VAL B 1 23 ? 13.844 -21.766 -14.82 1 97.25 23 VAL B CA 1
ATOM 1768 C C . VAL B 1 23 ? 14.148 -21.875 -16.312 1 97.25 23 VAL B C 1
ATOM 1770 O O . VAL B 1 23 ? 15.039 -21.188 -16.828 1 97.25 23 VAL B O 1
ATOM 1773 N N . GLN B 1 24 ? 13.375 -22.625 -16.984 1 97.5 24 GLN B N 1
ATOM 1774 C CA . GLN B 1 24 ? 13.531 -22.781 -18.438 1 97.5 24 GLN B CA 1
ATOM 1775 C C . GLN B 1 24 ? 13.289 -21.453 -19.141 1 97.5 24 GLN B C 1
ATOM 1777 O O . GLN B 1 24 ? 14.031 -21.094 -20.062 1 97.5 24 GLN B O 1
ATOM 1782 N N . ASP B 1 25 ? 12.32 -20.75 -18.812 1 97.44 25 ASP B N 1
ATOM 1783 C CA . ASP B 1 25 ? 12.039 -19.438 -19.391 1 97.44 25 ASP B CA 1
ATOM 1784 C C . ASP B 1 25 ? 13.234 -18.5 -19.234 1 97.44 25 ASP B C 1
ATOM 1786 O O . ASP B 1 25 ? 13.594 -17.781 -20.156 1 97.44 25 ASP B O 1
ATOM 1790 N N . ILE B 1 26 ? 13.82 -18.516 -18.047 1 97.5 26 ILE B N 1
ATOM 1791 C CA . ILE B 1 26 ? 14.914 -17.625 -17.688 1 97.5 26 ILE B CA 1
ATOM 1792 C C . ILE B 1 26 ? 16.141 -17.938 -18.547 1 97.5 26 ILE B C 1
ATOM 1794 O O . ILE B 1 26 ? 16.719 -17.062 -19.172 1 97.5 26 ILE B O 1
ATOM 1798 N N . VAL B 1 27 ? 16.484 -19.219 -18.609 1 97.25 27 VAL B N 1
ATOM 1799 C CA . VAL B 1 27 ? 17.719 -19.594 -19.297 1 97.25 27 VAL B CA 1
ATOM 1800 C C . VAL B 1 27 ? 17.547 -19.422 -20.797 1 97.25 27 VAL B C 1
ATOM 1802 O O . VAL B 1 27 ? 18.484 -19.047 -21.5 1 97.25 27 VAL B O 1
ATOM 1805 N N . GLU B 1 28 ? 16.375 -19.625 -21.312 1 97.56 28 GLU B N 1
ATOM 1806 C CA . GLU B 1 28 ? 16.109 -19.453 -22.734 1 97.56 28 GLU B CA 1
ATOM 1807 C C . GLU B 1 28 ? 16.219 -17.984 -23.125 1 97.56 28 GLU B C 1
ATOM 1809 O O . GLU B 1 28 ? 16.688 -17.672 -24.219 1 97.56 28 GLU B O 1
ATOM 1814 N N . SER B 1 29 ? 15.844 -17.188 -22.312 1 96.19 29 SER B N 1
ATOM 1815 C CA . SER B 1 29 ? 15.82 -15.758 -22.609 1 96.19 29 SER B CA 1
ATOM 1816 C C . SER B 1 29 ? 17.234 -15.203 -22.766 1 96.19 29 SER B C 1
ATOM 1818 O O . SER B 1 29 ? 17.438 -14.203 -23.469 1 96.19 29 SER B O 1
ATOM 1820 N N . ILE B 1 30 ? 18.156 -15.82 -22.125 1 95.69 30 ILE B N 1
ATOM 1821 C CA . ILE B 1 30 ? 19.5 -15.25 -22.203 1 95.69 30 ILE B CA 1
ATOM 1822 C C . ILE B 1 30 ? 20.438 -16.234 -22.891 1 95.69 30 ILE B C 1
ATOM 1824 O O . ILE B 1 30 ? 21.656 -16.016 -22.938 1 95.69 30 ILE B O 1
ATOM 1828 N N . GLY B 1 31 ? 19.938 -17.391 -23.375 1 96.12 31 GLY B N 1
ATOM 1829 C CA . GLY B 1 31 ? 20.688 -18.312 -24.219 1 96.12 31 GLY B CA 1
ATOM 1830 C C . GLY B 1 31 ? 21.719 -19.125 -23.469 1 96.12 31 GLY B C 1
ATOM 1831 O O . GLY B 1 31 ? 22.844 -19.312 -23.938 1 96.12 31 GLY B O 1
ATOM 1832 N N . VAL B 1 32 ? 21.359 -19.562 -22.281 1 96.12 32 VAL B N 1
ATOM 1833 C CA . VAL B 1 32 ? 22.266 -20.391 -21.484 1 96.12 32 VAL B CA 1
ATOM 1834 C C . VAL B 1 32 ? 21.562 -21.703 -21.109 1 96.12 32 VAL B C 1
ATOM 1836 O O . VAL B 1 32 ? 20.375 -21.875 -21.406 1 96.12 32 VAL B O 1
ATOM 1839 N N . THR B 1 33 ? 22.281 -22.562 -20.469 1 95.69 33 THR B N 1
ATOM 1840 C CA . THR B 1 33 ? 21.719 -23.859 -20.062 1 95.69 33 THR B CA 1
ATOM 1841 C C . THR B 1 33 ? 21.203 -23.781 -18.641 1 95.69 33 THR B C 1
ATOM 1843 O O . THR B 1 33 ? 21.547 -22.875 -17.875 1 95.69 33 THR B O 1
ATOM 1846 N N . LYS B 1 34 ? 20.406 -24.734 -18.266 1 96.81 34 LYS B N 1
ATOM 1847 C CA . LYS B 1 34 ? 19.953 -24.859 -16.891 1 96.81 34 LYS B CA 1
ATOM 1848 C C . LYS B 1 34 ? 21.125 -25.047 -15.93 1 96.81 34 LYS B C 1
ATOM 1850 O O . LYS B 1 34 ? 21.094 -24.578 -14.789 1 96.81 34 LYS B O 1
ATOM 1855 N N . GLY B 1 35 ? 22.141 -25.734 -16.438 1 96.25 35 GLY B N 1
ATOM 1856 C CA . GLY B 1 35 ? 23.344 -25.922 -15.641 1 96.25 35 GLY B CA 1
ATOM 1857 C C . GLY B 1 35 ? 23.984 -24.625 -15.211 1 96.25 35 GLY B C 1
ATOM 1858 O O . GLY B 1 35 ? 24.453 -24.5 -14.07 1 96.25 35 GLY B O 1
ATOM 1859 N N . THR B 1 36 ? 24.031 -23.703 -16.109 1 96.56 36 THR B N 1
ATOM 1860 C CA . THR B 1 36 ? 24.562 -22.375 -15.797 1 96.56 36 THR B CA 1
ATOM 1861 C C . THR B 1 36 ? 23.75 -21.703 -14.695 1 96.56 36 THR B C 1
ATOM 1863 O O . THR B 1 36 ? 24.297 -21.094 -13.789 1 96.56 36 THR B O 1
ATOM 1866 N N . PHE B 1 37 ? 22.422 -21.781 -14.812 1 97.62 37 PHE B N 1
ATOM 1867 C CA . PHE B 1 37 ? 21.531 -21.234 -13.789 1 97.62 37 PHE B CA 1
ATOM 1868 C C . PHE B 1 37 ? 21.828 -21.844 -12.43 1 97.62 37 PHE B C 1
ATOM 1870 O O . PHE B 1 37 ? 21.984 -21.125 -11.438 1 97.62 37 PHE B O 1
ATOM 1877 N N . TYR B 1 38 ? 22.016 -23.094 -12.375 1 97.25 38 TYR B N 1
ATOM 1878 C CA . TYR B 1 38 ? 22.141 -23.812 -11.117 1 97.25 38 TYR B CA 1
ATOM 1879 C C . TYR B 1 38 ? 23.531 -23.688 -10.539 1 97.25 38 TYR B C 1
ATOM 1881 O O . TYR B 1 38 ? 23.766 -24.016 -9.375 1 97.25 38 TYR B O 1
ATOM 1889 N N . TYR B 1 39 ? 24.406 -23.281 -11.336 1 96.94 39 TYR B N 1
ATOM 1890 C CA . TYR B 1 39 ? 25.719 -22.906 -10.836 1 96.94 39 TYR B CA 1
ATOM 1891 C C . TYR B 1 39 ? 25.625 -21.75 -9.852 1 96.94 39 TYR B C 1
ATOM 1893 O O . TYR B 1 39 ? 26.359 -21.703 -8.867 1 96.94 39 TYR B O 1
ATOM 1901 N N . TYR B 1 40 ? 24.688 -20.906 -10.109 1 96.5 40 TYR B N 1
ATOM 1902 C CA . TYR B 1 40 ? 24.594 -19.672 -9.32 1 96.5 40 TYR B CA 1
ATOM 1903 C C . TYR B 1 40 ? 23.453 -19.766 -8.312 1 96.5 40 TYR B C 1
ATOM 1905 O O . TYR B 1 40 ? 23.516 -19.156 -7.242 1 96.5 40 TYR B O 1
ATOM 1913 N N . PHE B 1 41 ? 22.359 -20.453 -8.68 1 97.31 41 PHE B N 1
ATOM 1914 C CA . PHE B 1 41 ? 21.172 -20.5 -7.836 1 97.31 41 PHE B CA 1
ATOM 1915 C C . PHE B 1 41 ? 20.656 -21.938 -7.711 1 97.31 41 PHE B C 1
ATOM 1917 O O . PHE B 1 41 ? 20.594 -22.672 -8.695 1 97.31 41 PHE B O 1
ATOM 1924 N N . LYS B 1 42 ? 20.125 -22.266 -6.57 1 96.25 42 LYS B N 1
ATOM 1925 C CA . LYS B 1 42 ? 19.578 -23.594 -6.348 1 96.25 42 LYS B CA 1
ATOM 1926 C C . LYS B 1 42 ? 18.188 -23.734 -6.977 1 96.25 42 LYS B C 1
ATOM 1928 O O . LYS B 1 42 ? 17.719 -24.844 -7.211 1 96.25 42 LYS B O 1
ATOM 1933 N N . GLY B 1 43 ? 17.641 -22.516 -7.219 1 95.38 43 GLY B N 1
ATOM 1934 C CA . GLY B 1 43 ? 16.297 -22.453 -7.789 1 95.38 43 GLY B CA 1
ATOM 1935 C C . GLY B 1 43 ? 15.75 -21.047 -7.875 1 95.38 43 GLY B C 1
ATOM 1936 O O . GLY B 1 43 ? 16.375 -20.094 -7.402 1 95.38 43 GLY B O 1
ATOM 1937 N N . LYS B 1 44 ? 14.57 -20.969 -8.438 1 94.69 44 LYS B N 1
ATOM 1938 C CA . LYS B 1 44 ? 14.008 -19.641 -8.656 1 94.69 44 LYS B CA 1
ATOM 1939 C C . LYS B 1 44 ? 13.625 -18.984 -7.332 1 94.69 44 LYS B C 1
ATOM 1941 O O . LYS B 1 44 ? 13.664 -17.75 -7.207 1 94.69 44 LYS B O 1
ATOM 1946 N N . GLU B 1 45 ? 13.344 -19.75 -6.359 1 95 45 GLU B N 1
ATOM 1947 C CA . GLU B 1 45 ? 12.992 -19.172 -5.059 1 95 45 GLU B CA 1
ATOM 1948 C C . GLU B 1 45 ? 14.195 -18.484 -4.422 1 95 45 GLU B C 1
ATOM 1950 O O . GLU B 1 45 ? 14.062 -17.406 -3.846 1 95 45 GLU B O 1
ATOM 1955 N N . GLU B 1 46 ? 15.258 -19.172 -4.422 1 95.69 46 GLU B N 1
ATOM 1956 C CA . GLU B 1 46 ? 16.469 -18.531 -3.93 1 95.69 46 GLU B CA 1
ATOM 1957 C C . GLU B 1 46 ? 16.766 -17.25 -4.688 1 95.69 46 GLU B C 1
ATOM 1959 O O . GLU B 1 46 ? 17.156 -16.234 -4.086 1 95.69 46 GLU B O 1
ATOM 1964 N N . LEU B 1 47 ? 16.625 -17.344 -5.973 1 96.75 47 LEU B N 1
ATOM 1965 C CA . LEU B 1 47 ? 16.812 -16.156 -6.816 1 96.75 47 LEU B CA 1
ATOM 1966 C C . LEU B 1 47 ? 15.867 -15.039 -6.414 1 96.75 47 LEU B C 1
ATOM 1968 O O . LEU B 1 47 ? 16.281 -13.891 -6.258 1 96.75 47 LEU B O 1
ATOM 1972 N N . LEU B 1 48 ? 14.609 -15.305 -6.215 1 97.12 48 LEU B N 1
ATOM 1973 C CA . LEU B 1 48 ? 13.625 -14.328 -5.758 1 97.12 48 LEU B CA 1
ATOM 1974 C C . LEU B 1 48 ? 14.031 -13.734 -4.414 1 97.12 48 LEU B C 1
ATOM 1976 O O . LEU B 1 48 ? 13.953 -12.523 -4.219 1 97.12 48 LEU B O 1
ATOM 1980 N N . GLY B 1 49 ? 14.422 -14.617 -3.516 1 96.69 49 GLY B N 1
ATOM 1981 C CA . GLY B 1 49 ? 14.906 -14.164 -2.223 1 96.69 49 GLY B CA 1
ATOM 1982 C C . GLY B 1 49 ? 16.047 -13.164 -2.332 1 96.69 49 GLY B C 1
ATOM 1983 O O . GLY B 1 49 ? 16.031 -12.133 -1.658 1 96.69 49 GLY B O 1
ATOM 1984 N N . ASP B 1 50 ? 16.938 -13.438 -3.197 1 95.75 50 ASP B N 1
ATOM 1985 C CA . ASP B 1 50 ? 18.078 -12.555 -3.4 1 95.75 50 ASP B CA 1
ATOM 1986 C C . ASP B 1 50 ? 17.641 -11.203 -3.957 1 95.75 50 ASP B C 1
ATOM 1988 O O . ASP B 1 50 ? 18.141 -10.156 -3.529 1 95.75 50 ASP B O 1
ATOM 1992 N N . ILE B 1 51 ? 16.797 -11.227 -4.883 1 96.38 51 ILE B N 1
ATOM 1993 C CA . ILE B 1 51 ? 16.281 -10.008 -5.5 1 96.38 51 ILE B CA 1
ATOM 1994 C C . ILE B 1 51 ? 15.602 -9.141 -4.441 1 96.38 51 ILE B C 1
ATOM 1996 O O . ILE B 1 51 ? 15.891 -7.945 -4.332 1 96.38 51 ILE B O 1
ATOM 2000 N N . CYS B 1 52 ? 14.75 -9.734 -3.637 1 96.69 52 CYS B N 1
ATOM 2001 C CA . CYS B 1 52 ? 13.992 -9.008 -2.623 1 96.69 52 CYS B CA 1
ATOM 2002 C C . CYS B 1 52 ? 14.914 -8.5 -1.517 1 96.69 52 CYS B C 1
ATOM 2004 O O . CYS B 1 52 ? 14.797 -7.348 -1.09 1 96.69 52 CYS B O 1
ATOM 2006 N N . LEU B 1 53 ? 15.805 -9.406 -1.105 1 96.75 53 LEU B N 1
ATOM 2007 C CA . LEU B 1 53 ? 16.719 -9.031 -0.03 1 96.75 53 LEU B CA 1
ATOM 2008 C C . LEU B 1 53 ? 17.625 -7.883 -0.46 1 96.75 53 LEU B C 1
ATOM 2010 O O . LEU B 1 53 ? 17.828 -6.93 0.294 1 96.75 53 LEU B O 1
ATOM 2014 N N . THR B 1 54 ? 18.141 -7.98 -1.634 1 95.69 54 THR B N 1
ATOM 2015 C CA . THR B 1 54 ? 19.016 -6.926 -2.15 1 95.69 54 THR B CA 1
ATOM 2016 C C . THR B 1 54 ? 18.266 -5.598 -2.227 1 95.69 54 THR B C 1
ATOM 2018 O O . THR B 1 54 ? 18.812 -4.551 -1.873 1 95.69 54 THR B O 1
ATOM 2021 N N . TYR B 1 55 ? 17.094 -5.609 -2.643 1 95.56 55 TYR B N 1
ATOM 2022 C CA . TYR B 1 55 ? 16.281 -4.406 -2.77 1 95.56 55 TYR B CA 1
ATOM 2023 C C . TYR B 1 55 ? 16.109 -3.723 -1.418 1 95.56 55 TYR B C 1
ATOM 2025 O O . TYR B 1 55 ? 16.391 -2.531 -1.274 1 95.56 55 TYR B O 1
ATOM 2033 N N . ILE B 1 56 ? 15.695 -4.473 -0.357 1 97.19 56 ILE B N 1
ATOM 2034 C CA . ILE B 1 56 ? 15.398 -3.889 0.945 1 97.19 56 ILE B CA 1
ATOM 2035 C C . ILE B 1 56 ? 16.688 -3.475 1.638 1 97.19 56 ILE B C 1
ATOM 2037 O O . ILE B 1 56 ? 16.734 -2.465 2.342 1 97.19 56 ILE B O 1
ATOM 2041 N N . GLU B 1 57 ? 17.719 -4.25 1.399 1 97.44 57 GLU B N 1
ATOM 2042 C CA . GLU B 1 57 ? 19 -3.885 1.98 1 97.44 57 GLU B CA 1
ATOM 2043 C C . GLU B 1 57 ? 19.516 -2.574 1.396 1 97.44 57 GLU B C 1
ATOM 2045 O O . GLU B 1 57 ? 20.109 -1.761 2.107 1 97.44 57 GLU B O 1
ATOM 2050 N N . ASP B 1 58 ? 19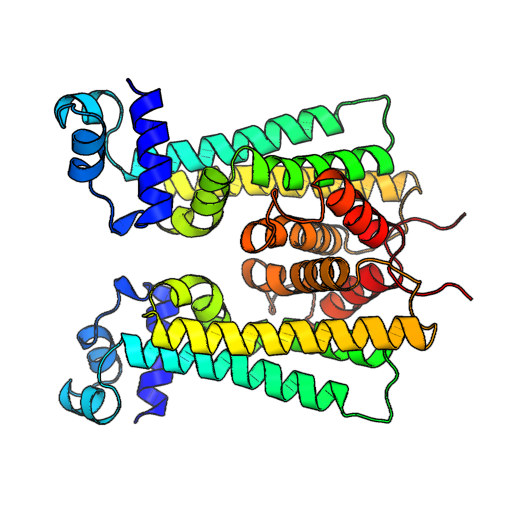.328 -2.441 0.122 1 96.94 58 ASP B N 1
ATOM 2051 C CA . ASP B 1 58 ? 19.719 -1.191 -0.523 1 96.94 58 ASP B CA 1
ATOM 2052 C C . ASP B 1 58 ? 18.938 -0.009 0.049 1 96.94 58 ASP B C 1
ATOM 2054 O O . ASP B 1 58 ? 19.516 1.055 0.298 1 96.94 58 ASP B O 1
ATOM 2058 N N . LEU B 1 59 ? 17.703 -0.133 0.297 1 97.25 59 LEU B N 1
ATOM 2059 C CA . LEU B 1 59 ? 16.875 0.918 0.89 1 97.25 59 LEU B CA 1
ATOM 2060 C C . LEU B 1 59 ? 17.359 1.264 2.293 1 97.25 59 LEU B C 1
ATOM 2062 O O . LEU B 1 59 ? 17.5 2.439 2.635 1 97.25 59 LEU B O 1
ATOM 2066 N N . VAL B 1 60 ? 17.656 0.228 3.055 1 98.38 60 VAL B N 1
ATOM 2067 C CA . VAL B 1 60 ? 18.109 0.43 4.426 1 98.38 60 VAL B CA 1
ATOM 2068 C C . VAL B 1 60 ? 19.453 1.167 4.41 1 98.38 60 VAL B C 1
ATOM 2070 O O . VAL B 1 60 ? 19.656 2.105 5.188 1 98.38 60 VAL B O 1
ATOM 2073 N N . ARG B 1 61 ? 20.281 0.729 3.529 1 98.25 61 ARG B N 1
ATOM 2074 C CA . ARG B 1 61 ? 21.609 1.357 3.428 1 98.25 61 ARG B CA 1
ATOM 2075 C C . ARG B 1 61 ? 21.469 2.838 3.082 1 98.25 61 ARG B C 1
ATOM 2077 O O . ARG B 1 61 ? 22.109 3.684 3.707 1 98.25 61 ARG B O 1
ATOM 2084 N N . GLN B 1 62 ? 20.672 3.156 2.094 1 98 62 GLN B N 1
ATOM 2085 C CA . GLN B 1 62 ? 20.453 4.547 1.702 1 98 62 GLN B CA 1
ATOM 2086 C C . GLN B 1 62 ? 19.844 5.348 2.846 1 98 62 GLN B C 1
ATOM 2088 O O . GLN B 1 62 ? 20.234 6.484 3.1 1 98 62 GLN B O 1
ATOM 2093 N N . GLN B 1 63 ? 18.875 4.77 3.512 1 98.56 63 GLN B N 1
ATOM 2094 C CA . GLN B 1 63 ? 18.234 5.414 4.648 1 98.56 63 GLN B CA 1
ATOM 2095 C C . GLN B 1 63 ? 19.234 5.738 5.746 1 98.56 63 GLN B C 1
ATOM 2097 O O . GLN B 1 63 ? 19.234 6.844 6.293 1 98.56 63 GLN B O 1
ATOM 2102 N N . GLU B 1 64 ? 20.047 4.738 6.059 1 98.62 64 GLU B N 1
ATOM 2103 C CA . GLU B 1 64 ? 21.031 4.91 7.117 1 98.62 64 GLU B CA 1
ATOM 2104 C C . GLU B 1 64 ? 22.031 6.016 6.766 1 98.62 64 GLU B C 1
ATOM 2106 O O . GLU B 1 64 ? 22.438 6.781 7.637 1 98.62 64 GLU B O 1
ATOM 2111 N N . GLN B 1 65 ? 22.359 6.098 5.504 1 98.5 65 GLN B N 1
ATOM 2112 C CA . GLN B 1 65 ? 23.234 7.172 5.066 1 98.5 65 GLN B CA 1
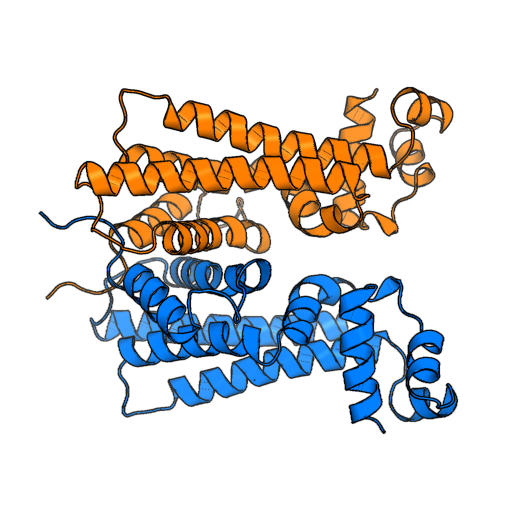ATOM 2113 C C . GLN B 1 65 ? 22.609 8.539 5.305 1 98.5 65 GLN B C 1
ATOM 2115 O O . GLN B 1 65 ? 23.281 9.477 5.734 1 98.5 65 GLN B O 1
ATOM 2120 N N . ILE B 1 66 ? 21.359 8.68 5.047 1 98.56 66 ILE B N 1
ATOM 2121 C CA . ILE B 1 66 ? 20.625 9.922 5.266 1 98.56 66 ILE B CA 1
ATOM 2122 C C . ILE B 1 66 ? 20.594 10.242 6.758 1 98.56 66 ILE B C 1
ATOM 2124 O O . ILE B 1 66 ? 20.859 11.375 7.16 1 98.56 66 ILE B O 1
ATOM 2128 N N . LEU B 1 67 ? 20.297 9.234 7.578 1 98.5 67 LEU B N 1
ATOM 2129 C CA . LEU B 1 67 ? 20.094 9.422 9.008 1 98.5 67 LEU B CA 1
ATOM 2130 C C . LEU B 1 67 ? 21.391 9.789 9.703 1 98.5 67 LEU B C 1
ATOM 2132 O O . LEU B 1 67 ? 21.391 10.477 10.727 1 98.5 67 LEU B O 1
ATOM 2136 N N . GLU B 1 68 ? 22.469 9.367 9.141 1 98 68 GLU B N 1
ATOM 2137 C CA . GLU B 1 68 ? 23.766 9.555 9.773 1 98 68 GLU B CA 1
ATOM 2138 C C . GLU B 1 68 ? 24.359 10.914 9.414 1 98 68 GLU B C 1
ATOM 2140 O O . GLU B 1 68 ? 25.391 11.32 9.977 1 98 68 GLU B O 1
ATOM 2145 N N . ASP B 1 69 ? 23.703 11.633 8.508 1 97.62 69 ASP B N 1
ATOM 2146 C CA . ASP B 1 69 ? 24.219 12.945 8.125 1 97.62 69 ASP B CA 1
ATOM 2147 C C . ASP B 1 69 ? 24.047 13.953 9.266 1 97.62 69 ASP B C 1
ATOM 2149 O O . ASP B 1 69 ? 22.938 14.375 9.57 1 97.62 69 ASP B O 1
ATOM 2153 N N . PRO B 1 70 ? 25.109 14.438 9.867 1 96 70 PRO B N 1
ATOM 2154 C CA . PRO B 1 70 ? 25.016 15.328 11.023 1 96 70 PRO B CA 1
ATOM 2155 C C . PRO B 1 70 ? 24.625 16.75 10.641 1 96 70 PRO B C 1
ATOM 2157 O O . PRO B 1 70 ? 24.312 17.562 11.516 1 96 70 PRO B O 1
ATOM 2160 N N . ASN B 1 71 ? 24.625 17.078 9.383 1 97.62 71 ASN B N 1
ATOM 2161 C CA . ASN B 1 71 ? 24.375 18.438 8.93 1 97.62 71 ASN B CA 1
ATOM 2162 C C . ASN B 1 71 ? 22.891 18.656 8.625 1 97.62 71 ASN B C 1
ATOM 2164 O O . ASN B 1 71 ? 22.484 19.75 8.242 1 97.62 71 ASN B O 1
ATOM 2168 N N . LYS B 1 72 ? 22.125 17.703 8.828 1 97.94 72 LYS B N 1
ATOM 2169 C CA . LYS B 1 72 ? 20.703 17.797 8.516 1 97.94 72 LYS B CA 1
ATOM 2170 C C . LYS B 1 72 ? 19.859 17.625 9.773 1 97.94 72 LYS B C 1
ATOM 2172 O O . LYS B 1 72 ? 20.156 16.781 10.625 1 97.94 72 LYS B O 1
ATOM 2177 N N . ASP B 1 73 ? 18.859 18.453 9.844 1 98 73 ASP B N 1
ATOM 2178 C CA . ASP B 1 73 ? 17.891 18.281 10.922 1 98 73 ASP B CA 1
ATOM 2179 C C . ASP B 1 73 ? 16.828 17.25 10.547 1 98 73 ASP B C 1
ATOM 2181 O O . ASP B 1 73 ? 16.891 16.656 9.461 1 98 73 ASP B O 1
ATOM 2185 N N . CYS B 1 74 ? 15.945 16.938 11.406 1 98.25 74 CYS B N 1
ATOM 2186 C CA . CYS B 1 74 ? 14.977 15.867 11.211 1 98.25 74 CYS B CA 1
ATOM 2187 C C . CYS B 1 74 ? 14.062 16.172 10.023 1 98.25 74 CYS B C 1
ATOM 2189 O O . CYS B 1 74 ? 13.688 15.258 9.281 1 98.25 74 CYS B O 1
ATOM 2191 N N . THR B 1 75 ? 13.703 17.406 9.789 1 98.19 75 THR B N 1
ATOM 2192 C CA . THR B 1 75 ? 12.852 17.812 8.672 1 98.19 75 THR B CA 1
ATOM 2193 C C . THR B 1 75 ? 13.547 17.547 7.34 1 98.19 75 THR B C 1
ATOM 2195 O O . THR B 1 75 ? 12.938 16.984 6.426 1 98.19 75 THR B O 1
ATOM 2198 N N . ALA B 1 76 ? 14.82 17.906 7.281 1 98.44 76 ALA B N 1
ATOM 2199 C CA . ALA B 1 76 ? 15.594 17.672 6.066 1 98.44 76 ALA B CA 1
ATOM 2200 C C . ALA B 1 76 ? 15.758 16.172 5.809 1 98.44 76 ALA B C 1
ATOM 2202 O O . ALA B 1 76 ? 15.68 15.727 4.664 1 98.44 76 ALA B O 1
ATOM 2203 N N . LYS B 1 77 ? 16.016 15.445 6.852 1 98.75 77 LYS B N 1
ATOM 2204 C CA . LYS B 1 77 ? 16.172 14 6.719 1 98.75 77 LYS B CA 1
ATOM 2205 C C . LYS B 1 77 ? 14.852 13.352 6.285 1 98.75 77 LYS B C 1
ATOM 2207 O O . LYS B 1 77 ? 14.852 12.406 5.488 1 98.75 77 LYS B O 1
ATOM 2212 N N . LEU B 1 78 ? 13.734 13.805 6.812 1 98.56 78 LEU B N 1
ATOM 2213 C CA . LEU B 1 78 ? 12.422 13.328 6.387 1 98.56 78 LEU B CA 1
ATOM 2214 C C . LEU B 1 78 ? 12.227 13.539 4.891 1 98.56 78 LEU B C 1
ATOM 2216 O O . LEU B 1 78 ? 11.797 12.633 4.18 1 98.56 78 LEU B O 1
ATOM 2220 N N . TYR B 1 79 ? 12.555 14.727 4.426 1 98.5 79 TYR B N 1
ATOM 2221 C CA . TYR B 1 79 ? 12.469 15 2.994 1 98.5 79 TYR B CA 1
ATOM 2222 C C . TYR B 1 79 ? 13.32 14.023 2.199 1 98.5 79 TYR B C 1
ATOM 2224 O O . TYR B 1 79 ? 12.867 13.453 1.205 1 98.5 79 TYR B O 1
ATOM 2232 N N . ASP B 1 80 ? 14.531 13.812 2.637 1 98.69 80 ASP B N 1
ATOM 2233 C CA . ASP B 1 80 ? 15.477 12.969 1.9 1 98.69 80 ASP B CA 1
ATOM 2234 C C . ASP B 1 80 ? 14.984 11.523 1.833 1 98.69 80 ASP B C 1
ATOM 2236 O O . ASP B 1 80 ? 15.164 10.852 0.816 1 98.69 80 ASP B O 1
ATOM 2240 N N . ILE B 1 81 ? 14.43 11.047 2.893 1 98.62 81 ILE B N 1
ATOM 2241 C CA . ILE B 1 81 ? 13.938 9.672 2.906 1 98.62 81 ILE B CA 1
ATOM 2242 C C . ILE B 1 81 ? 12.734 9.547 1.971 1 98.62 81 ILE B C 1
ATOM 2244 O O . ILE B 1 81 ? 12.648 8.609 1.18 1 98.62 81 ILE B O 1
ATOM 2248 N N . VAL B 1 82 ? 11.781 10.523 2.041 1 98.25 82 VAL B N 1
ATOM 2249 C CA . VAL B 1 82 ? 10.625 10.516 1.152 1 98.25 82 VAL B CA 1
ATOM 2250 C C . VAL B 1 82 ? 11.086 10.562 -0.302 1 98.25 82 VAL B C 1
ATOM 2252 O O . VAL B 1 82 ? 10.633 9.766 -1.131 1 98.25 82 VAL B O 1
ATOM 2255 N N . TYR B 1 83 ? 12.008 11.445 -0.585 1 97.88 83 TYR B N 1
ATOM 2256 C CA . TYR B 1 83 ? 12.531 11.57 -1.939 1 97.88 83 TYR B CA 1
ATOM 2257 C C . TYR B 1 83 ? 13.219 10.289 -2.385 1 97.88 83 TYR B C 1
ATOM 2259 O O . TYR B 1 83 ? 13.031 9.836 -3.516 1 97.88 83 TYR B O 1
ATOM 2267 N N . MET B 1 84 ? 14.016 9.719 -1.57 1 97.38 84 MET B N 1
ATOM 2268 C CA . MET B 1 84 ? 14.719 8.477 -1.875 1 97.38 84 MET B CA 1
ATOM 2269 C C . MET B 1 84 ? 13.734 7.375 -2.262 1 97.38 84 MET B C 1
ATOM 2271 O O . MET B 1 84 ? 13.93 6.688 -3.266 1 97.38 84 MET B O 1
ATOM 2275 N N . LEU B 1 85 ? 12.68 7.195 -1.509 1 96.38 85 LEU B N 1
ATOM 2276 C CA . LEU B 1 85 ? 11.688 6.156 -1.765 1 96.38 85 LEU B CA 1
ATOM 2277 C C . LEU B 1 85 ? 10.984 6.395 -3.098 1 96.38 85 LEU B C 1
ATOM 2279 O O . LEU B 1 85 ? 10.82 5.461 -3.889 1 96.38 85 LEU B O 1
ATOM 2283 N N . ILE B 1 86 ? 10.617 7.641 -3.371 1 95.44 86 ILE B N 1
ATOM 2284 C CA . ILE B 1 86 ? 9.93 7.98 -4.609 1 95.44 86 ILE B CA 1
ATOM 2285 C C . ILE B 1 86 ? 10.883 7.828 -5.793 1 95.44 86 ILE B C 1
ATOM 2287 O O . ILE B 1 86 ? 10.5 7.289 -6.836 1 95.44 86 ILE B O 1
ATOM 2291 N N . ASN B 1 87 ? 12.102 8.234 -5.598 1 94.19 87 ASN B N 1
ATOM 2292 C CA . ASN B 1 87 ? 13.094 8.164 -6.66 1 94.19 87 ASN B CA 1
ATOM 2293 C C . ASN B 1 87 ? 13.438 6.715 -7.016 1 94.19 87 ASN B C 1
ATOM 2295 O O . ASN B 1 87 ? 13.758 6.41 -8.164 1 94.19 87 ASN B O 1
ATOM 2299 N N . ASN B 1 88 ? 13.352 5.895 -6.047 1 91.25 88 ASN B N 1
ATOM 2300 C CA . ASN B 1 88 ? 13.664 4.488 -6.273 1 91.25 88 ASN B CA 1
ATOM 2301 C C . ASN B 1 88 ? 12.609 3.816 -7.152 1 91.25 88 ASN B C 1
ATOM 2303 O O . ASN B 1 88 ? 12.875 2.781 -7.766 1 91.25 88 ASN B O 1
ATOM 2307 N N . ILE B 1 89 ? 11.406 4.344 -7.191 1 88.38 89 ILE B N 1
ATOM 2308 C CA . ILE B 1 89 ? 10.383 3.834 -8.094 1 88.38 89 ILE B CA 1
ATOM 2309 C C . ILE B 1 89 ? 10.852 3.975 -9.539 1 88.38 89 ILE B C 1
ATOM 2311 O O . ILE B 1 89 ? 10.602 3.096 -10.367 1 88.38 89 ILE B O 1
ATOM 2315 N N . LYS B 1 90 ? 11.516 5.027 -9.789 1 85.62 90 LYS B N 1
ATOM 2316 C CA . LYS B 1 90 ? 12.047 5.246 -11.133 1 85.62 90 LYS B CA 1
ATOM 2317 C C . LYS B 1 90 ? 13.234 4.328 -11.406 1 85.62 90 LYS B C 1
ATOM 2319 O O . LYS B 1 90 ? 13.305 3.693 -12.461 1 85.62 90 LYS B O 1
ATOM 2324 N N . THR B 1 91 ? 14.078 4.062 -10.5 1 85.88 91 THR B N 1
ATOM 2325 C CA . THR B 1 91 ? 15.367 3.422 -10.75 1 85.88 91 THR B CA 1
ATOM 2326 C C . THR B 1 91 ? 15.266 1.912 -10.547 1 85.88 91 THR B C 1
ATOM 2328 O O . THR B 1 91 ? 16.031 1.149 -11.148 1 85.88 91 THR B O 1
ATOM 2331 N N . GLN B 1 92 ? 14.328 1.539 -9.711 1 89.81 92 GLN B N 1
ATOM 2332 C CA . GLN B 1 92 ? 14.188 0.126 -9.375 1 89.81 92 GLN B CA 1
ATOM 2333 C C . GLN B 1 92 ? 12.719 -0.298 -9.391 1 89.81 92 GLN B C 1
ATOM 2335 O O . GLN B 1 92 ? 12.266 -1.016 -8.5 1 89.81 92 GLN B O 1
ATOM 2340 N N . ARG B 1 93 ? 12.086 0.179 -10.367 1 85.06 93 ARG B N 1
ATOM 2341 C CA . ARG B 1 93 ? 10.641 0.005 -10.445 1 85.06 93 ARG B CA 1
ATOM 2342 C C . ARG B 1 93 ? 10.266 -1.472 -10.414 1 85.06 93 ARG B C 1
ATOM 2344 O O . ARG B 1 93 ? 9.43 -1.89 -9.609 1 85.06 93 ARG B O 1
ATOM 2351 N N . ARG B 1 94 ? 10.883 -2.262 -11.258 1 87.94 94 ARG B N 1
ATOM 2352 C CA . ARG B 1 94 ? 10.539 -3.674 -11.391 1 87.94 94 ARG B CA 1
ATOM 2353 C C . ARG B 1 94 ? 10.859 -4.441 -10.117 1 87.94 94 ARG B C 1
ATOM 2355 O O . ARG B 1 94 ? 10.055 -5.242 -9.648 1 87.94 94 ARG B O 1
ATOM 2362 N N . SER B 1 95 ? 12.016 -4.066 -9.547 1 91.75 95 SER B N 1
ATOM 2363 C CA . SER B 1 95 ? 12.422 -4.734 -8.312 1 91.75 95 SER B CA 1
ATOM 2364 C C . SER B 1 95 ? 11.453 -4.426 -7.176 1 91.75 95 SER B C 1
ATOM 2366 O O . SER B 1 95 ? 11.125 -5.309 -6.379 1 91.75 95 SER B O 1
ATOM 2368 N N . ALA B 1 96 ? 10.992 -3.207 -7.145 1 89.06 96 ALA B N 1
ATOM 2369 C CA . ALA B 1 96 ? 10.039 -2.799 -6.113 1 89.06 96 ALA B CA 1
ATOM 2370 C C . ALA B 1 96 ? 8.711 -3.545 -6.262 1 89.06 96 ALA B C 1
ATOM 2372 O O . ALA B 1 96 ? 8.164 -4.051 -5.281 1 89.06 96 ALA B O 1
ATOM 2373 N N . ARG B 1 97 ? 8.312 -3.623 -7.453 1 85 97 ARG B N 1
ATOM 2374 C CA . ARG B 1 97 ? 7.055 -4.316 -7.715 1 85 97 ARG B CA 1
ATOM 2375 C C . ARG B 1 97 ? 7.152 -5.793 -7.336 1 85 97 ARG B C 1
ATOM 2377 O O . ARG B 1 97 ? 6.234 -6.344 -6.723 1 85 97 ARG B O 1
ATOM 2384 N N . ILE B 1 98 ? 8.266 -6.344 -7.676 1 90.06 98 ILE B N 1
ATOM 2385 C CA . ILE B 1 98 ? 8.5 -7.742 -7.328 1 90.06 98 ILE B CA 1
ATOM 2386 C C . ILE B 1 98 ? 8.523 -7.898 -5.812 1 90.06 98 ILE B C 1
ATOM 2388 O O . ILE B 1 98 ? 7.938 -8.836 -5.27 1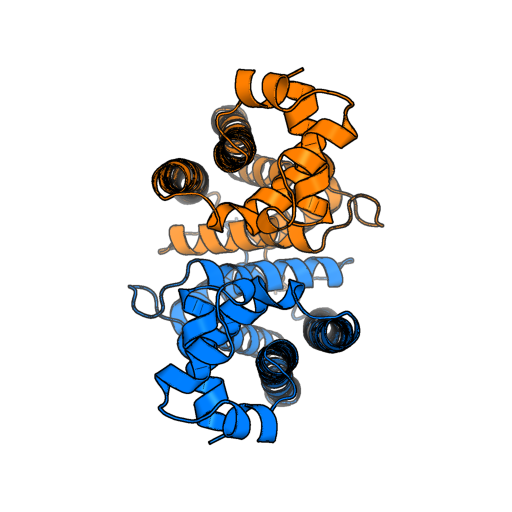 90.06 98 ILE B O 1
ATOM 2392 N N . PHE B 1 99 ? 9.117 -6.961 -5.195 1 91.81 99 PHE B N 1
ATOM 2393 C CA . PHE B 1 99 ? 9.25 -6.984 -3.742 1 91.81 99 PHE B CA 1
ATOM 2394 C C . PHE B 1 99 ? 7.875 -7.004 -3.078 1 91.81 99 PHE B C 1
ATOM 2396 O O . PHE B 1 99 ? 7.594 -7.867 -2.244 1 91.81 99 PHE B O 1
ATOM 2403 N N . PHE B 1 100 ? 6.941 -6.223 -3.461 1 85.44 100 PHE B N 1
ATOM 2404 C CA . PHE B 1 100 ? 5.656 -6.062 -2.793 1 85.44 100 PHE B CA 1
ATOM 2405 C C . PHE B 1 100 ? 4.672 -7.133 -3.256 1 85.44 100 PHE B C 1
ATOM 2407 O O . PHE B 1 100 ? 3.818 -7.574 -2.482 1 85.44 100 PHE B O 1
ATOM 2414 N N . ARG B 1 101 ? 4.875 -7.656 -4.41 1 81.38 101 ARG B N 1
ATOM 2415 C CA . ARG B 1 101 ? 3.885 -8.57 -4.969 1 81.38 101 ARG B CA 1
ATOM 2416 C C . ARG B 1 101 ? 4.297 -10.023 -4.762 1 81.38 101 ARG B C 1
ATOM 2418 O O . ARG B 1 101 ? 3.445 -10.898 -4.594 1 81.38 101 ARG B O 1
ATOM 2425 N N . GLU B 1 102 ? 5.617 -10.305 -4.809 1 86.5 102 GLU B N 1
ATOM 2426 C CA . GLU B 1 102 ? 6.051 -11.688 -4.992 1 86.5 102 GLU B CA 1
ATOM 2427 C C . GLU B 1 102 ? 6.727 -12.227 -3.734 1 86.5 102 GLU B C 1
ATOM 2429 O O . GLU B 1 102 ? 6.906 -13.438 -3.592 1 86.5 102 GLU B O 1
ATOM 2434 N N . MET B 1 103 ? 7.02 -11.383 -2.811 1 87.25 103 MET B N 1
ATOM 2435 C CA . MET B 1 103 ? 7.777 -11.852 -1.653 1 87.25 103 MET B CA 1
ATOM 2436 C C . MET B 1 103 ? 6.984 -12.883 -0.864 1 87.25 103 MET B C 1
ATOM 2438 O O . MET B 1 103 ? 7.562 -13.703 -0.149 1 87.25 103 MET B O 1
ATOM 2442 N N . ARG B 1 104 ? 5.746 -12.938 -0.947 1 82.06 104 ARG B N 1
ATOM 2443 C CA . ARG B 1 104 ? 4.863 -13.859 -0.238 1 82.06 104 ARG B CA 1
ATOM 2444 C C . ARG B 1 104 ? 5.121 -15.305 -0.66 1 82.06 104 ARG B C 1
ATOM 2446 O O . ARG B 1 104 ? 4.691 -16.234 0.016 1 82.06 104 ARG B O 1
ATOM 2453 N N . HIS B 1 105 ? 5.762 -15.508 -1.792 1 86.38 105 HIS B N 1
ATOM 2454 C CA . HIS B 1 105 ? 6.023 -16.844 -2.326 1 86.38 105 HIS B CA 1
ATOM 2455 C C . HIS B 1 105 ? 7.316 -17.406 -1.762 1 86.38 105 HIS B C 1
ATOM 2457 O O . HIS B 1 105 ? 7.668 -18.562 -2.047 1 86.38 105 HIS B O 1
ATOM 2463 N N . LEU B 1 106 ? 7.996 -16.641 -1.017 1 92.25 106 LEU B N 1
ATOM 2464 C CA . LEU B 1 106 ? 9.258 -17.078 -0.428 1 92.25 106 LEU B CA 1
ATOM 2465 C C . LEU B 1 106 ? 9.008 -18.047 0.728 1 92.25 106 LEU B C 1
ATOM 2467 O O . LEU B 1 106 ? 7.953 -18 1.369 1 92.25 106 LEU B O 1
ATOM 2471 N N . ASN B 1 107 ? 9.977 -18.875 0.89 1 90.81 107 ASN B N 1
ATOM 2472 C CA . ASN B 1 107 ? 9.891 -19.734 2.068 1 90.81 107 ASN B CA 1
ATOM 2473 C C . ASN B 1 107 ? 10.086 -18.938 3.355 1 90.81 107 ASN B C 1
ATOM 2475 O O . ASN B 1 107 ? 10.469 -17.766 3.312 1 90.81 107 ASN B O 1
ATOM 2479 N N . GLU B 1 108 ? 9.852 -19.578 4.418 1 90.81 108 GLU B N 1
ATOM 2480 C CA . GLU B 1 108 ? 9.812 -18.906 5.715 1 90.81 108 GLU B CA 1
ATOM 2481 C C . GLU B 1 108 ? 11.164 -18.297 6.066 1 90.81 108 GLU B C 1
ATOM 2483 O O . GLU B 1 108 ? 11.234 -17.203 6.621 1 90.81 108 GLU B O 1
ATOM 2488 N N . LEU B 1 109 ? 12.172 -18.984 5.727 1 90.81 109 LEU B N 1
ATOM 2489 C CA . LEU B 1 109 ? 13.516 -18.516 6.066 1 90.81 109 LEU B CA 1
ATOM 2490 C C . LEU B 1 109 ? 13.812 -17.203 5.355 1 90.81 109 LEU B C 1
ATOM 2492 O O . LEU B 1 109 ? 14.219 -16.219 5.996 1 90.81 109 LEU B O 1
ATOM 2496 N N . HIS B 1 110 ? 13.641 -17.188 4.074 1 91.81 110 HIS B N 1
ATOM 2497 C CA . HIS B 1 110 ? 13.867 -15.969 3.303 1 91.81 110 HIS B CA 1
ATOM 2498 C C . HIS B 1 110 ? 12.898 -14.867 3.705 1 91.81 110 HIS B C 1
ATOM 2500 O O . HIS B 1 110 ? 13.273 -13.695 3.785 1 91.81 110 HIS B O 1
ATOM 2506 N N . LEU B 1 111 ? 11.727 -15.273 3.971 1 93.81 111 LEU B N 1
ATOM 2507 C CA . LEU B 1 111 ? 10.703 -14.312 4.367 1 93.81 111 LEU B CA 1
ATOM 2508 C C . LEU B 1 111 ? 11.07 -13.633 5.688 1 93.81 111 LEU B C 1
ATOM 2510 O O . LEU B 1 111 ? 10.914 -12.422 5.832 1 93.81 111 LEU B O 1
ATOM 2514 N N . GLN B 1 112 ? 11.609 -14.359 6.625 1 94.94 112 GLN B N 1
ATOM 2515 C CA . GLN B 1 112 ? 11.984 -13.812 7.926 1 94.94 112 GLN B CA 1
ATOM 2516 C C . GLN B 1 112 ? 13.117 -12.805 7.793 1 94.94 112 GLN B C 1
ATOM 2518 O O . GLN B 1 112 ? 13.133 -11.781 8.484 1 94.94 112 GLN B O 1
ATOM 2523 N N . GLU B 1 113 ? 14 -13.133 6.926 1 95.94 113 GLU B N 1
ATOM 2524 C CA . GLU B 1 113 ? 15.117 -12.219 6.695 1 95.94 113 GLU B CA 1
ATOM 2525 C C . GLU B 1 113 ? 14.625 -10.891 6.113 1 95.94 113 GLU B C 1
ATOM 2527 O O . GLU B 1 113 ? 15.078 -9.828 6.527 1 95.94 113 GLU B O 1
ATOM 2532 N N . ILE B 1 114 ? 13.766 -10.984 5.234 1 96.38 114 ILE B N 1
ATOM 2533 C CA . ILE B 1 114 ? 13.227 -9.805 4.582 1 96.38 114 ILE B CA 1
ATOM 2534 C C . ILE B 1 114 ? 12.383 -9.008 5.578 1 96.38 114 ILE B C 1
ATOM 2536 O O . ILE B 1 114 ? 12.523 -7.781 5.676 1 96.38 114 ILE B O 1
ATOM 2540 N N . LYS B 1 115 ? 11.594 -9.703 6.344 1 95.19 115 LYS B N 1
ATOM 2541 C CA . LYS B 1 115 ? 10.773 -9.055 7.359 1 95.19 115 LYS B CA 1
ATOM 2542 C C . LYS B 1 115 ? 11.641 -8.32 8.383 1 95.19 115 LYS B C 1
ATOM 2544 O O . LYS B 1 115 ? 11.281 -7.23 8.836 1 95.19 115 LYS B O 1
ATOM 2549 N N . ALA B 1 116 ? 12.734 -8.914 8.727 1 97.44 116 ALA B N 1
ATOM 2550 C CA . ALA B 1 116 ? 13.648 -8.289 9.68 1 97.44 116 ALA B CA 1
ATOM 2551 C C . ALA B 1 116 ? 14.211 -6.977 9.133 1 97.44 116 ALA B C 1
ATOM 2553 O O . ALA B 1 116 ? 14.312 -5.984 9.859 1 97.44 116 ALA B O 1
ATOM 2554 N N . LYS B 1 117 ? 14.523 -6.988 7.84 1 97.88 117 LYS B N 1
ATOM 2555 C CA . LYS B 1 117 ? 15.055 -5.781 7.219 1 97.88 117 LYS B CA 1
ATOM 2556 C C . LYS B 1 117 ? 13.977 -4.715 7.062 1 97.88 117 LYS B C 1
ATOM 2558 O O . LYS B 1 117 ? 14.242 -3.523 7.223 1 97.88 117 LYS B O 1
ATOM 2563 N N . ARG B 1 118 ? 12.812 -5.125 6.789 1 96.5 118 ARG B N 1
ATOM 2564 C CA . ARG B 1 118 ? 11.68 -4.203 6.738 1 96.5 118 ARG B CA 1
ATOM 2565 C C . ARG B 1 118 ? 11.445 -3.549 8.094 1 96.5 118 ARG B C 1
ATOM 2567 O O . ARG B 1 118 ? 11.133 -2.359 8.172 1 96.5 118 ARG B O 1
ATOM 2574 N N . ARG B 1 119 ? 11.594 -4.34 9.102 1 97.12 119 ARG B N 1
ATOM 2575 C CA . ARG B 1 119 ? 11.461 -3.822 10.461 1 97.12 119 ARG B CA 1
ATOM 2576 C C . ARG B 1 119 ? 12.531 -2.783 10.766 1 97.12 119 ARG B C 1
ATOM 2578 O O . ARG B 1 119 ? 12.25 -1.738 11.352 1 97.12 119 ARG B O 1
ATOM 2585 N N . VAL B 1 120 ? 13.703 -3.1 10.367 1 98.44 120 VAL B N 1
ATOM 2586 C CA . VAL B 1 120 ? 14.805 -2.16 10.57 1 98.44 120 VAL B CA 1
ATOM 2587 C C . VAL B 1 120 ? 14.484 -0.837 9.875 1 98.44 120 VAL B C 1
ATOM 2589 O O . VAL B 1 120 ? 14.641 0.234 10.469 1 98.44 120 VAL B O 1
ATOM 2592 N N . PHE B 1 121 ? 14.031 -0.885 8.695 1 98.44 121 PHE B N 1
ATOM 2593 C CA . PHE B 1 121 ? 13.703 0.316 7.938 1 98.44 121 PHE B CA 1
ATOM 2594 C C . PHE B 1 121 ? 12.641 1.138 8.664 1 98.44 121 PHE B C 1
ATOM 2596 O O . PHE B 1 121 ? 12.805 2.346 8.844 1 98.44 121 PHE B O 1
ATOM 2603 N N . ARG B 1 122 ? 11.617 0.456 9.055 1 97.69 122 ARG B N 1
ATOM 2604 C CA . ARG B 1 122 ? 10.516 1.114 9.75 1 97.69 122 ARG B CA 1
ATOM 2605 C C . ARG B 1 122 ? 10.977 1.704 11.078 1 97.69 122 ARG B C 1
ATOM 2607 O O . ARG B 1 122 ? 10.641 2.844 11.406 1 97.69 122 ARG B O 1
ATOM 2614 N N . GLU B 1 123 ? 11.719 0.962 11.82 1 98.38 123 GLU B N 1
ATOM 2615 C CA . GLU B 1 123 ? 12.195 1.414 13.125 1 98.38 123 GLU B CA 1
ATOM 2616 C C . GLU B 1 123 ? 13.117 2.621 12.984 1 98.38 123 GLU B C 1
ATOM 2618 O O . GLU B 1 123 ? 13.086 3.535 13.812 1 98.38 123 GLU B O 1
ATOM 2623 N N . ASN B 1 124 ? 13.938 2.545 11.953 1 98.75 124 ASN B N 1
ATOM 2624 C CA . ASN B 1 124 ? 14.773 3.707 11.672 1 98.75 124 ASN B CA 1
ATOM 2625 C C . ASN B 1 124 ? 13.938 4.953 11.414 1 98.75 124 ASN B C 1
ATOM 2627 O O . ASN B 1 124 ? 14.25 6.035 11.914 1 98.75 124 ASN B O 1
ATOM 2631 N N . TYR B 1 125 ? 12.93 4.809 10.695 1 98.56 125 TYR B N 1
ATOM 2632 C CA . TYR B 1 125 ? 12.023 5.906 10.367 1 98.56 125 TYR B CA 1
ATOM 2633 C C . TYR B 1 125 ? 11.328 6.434 11.617 1 98.56 125 TYR B C 1
ATOM 2635 O O . TYR B 1 125 ? 11.242 7.648 11.82 1 98.56 125 TYR B O 1
ATOM 2643 N N . GLN B 1 126 ? 10.914 5.512 12.414 1 98.38 126 GLN B N 1
ATOM 2644 C CA . GLN B 1 126 ? 10.258 5.867 13.664 1 98.38 126 GLN B CA 1
ATOM 2645 C C . GLN B 1 126 ? 11.203 6.645 14.578 1 98.38 126 GLN B C 1
ATOM 2647 O O . GLN B 1 126 ? 10.797 7.621 15.211 1 98.38 126 GLN B O 1
ATOM 2652 N N . LYS B 1 127 ? 12.367 6.184 14.656 1 98.38 127 LYS B N 1
ATOM 2653 C CA . LYS B 1 127 ? 13.367 6.863 15.469 1 98.38 127 LYS B CA 1
ATOM 2654 C C . LYS B 1 127 ? 13.586 8.297 15 1 98.38 127 LYS B C 1
ATOM 2656 O O . LYS B 1 127 ? 13.789 9.203 15.812 1 98.38 127 LYS B O 1
ATOM 2661 N N . LEU B 1 128 ? 13.586 8.508 13.688 1 98.62 128 LEU B N 1
ATOM 2662 C CA . LEU B 1 128 ? 13.695 9.852 13.141 1 98.62 128 LEU B CA 1
ATOM 2663 C C . LEU B 1 128 ? 12.547 10.734 13.617 1 98.62 128 LEU B C 1
ATOM 2665 O O . LEU B 1 128 ? 12.766 11.875 14.031 1 98.62 128 LEU B O 1
ATOM 2669 N N . ILE B 1 129 ? 11.336 10.227 13.586 1 98.25 129 ILE B N 1
ATOM 2670 C CA . ILE B 1 129 ? 10.148 10.969 14.008 1 98.25 129 ILE B CA 1
ATOM 2671 C C . ILE B 1 129 ? 10.242 11.289 15.492 1 98.25 129 ILE B C 1
ATOM 2673 O O . ILE B 1 129 ? 10 12.43 15.906 1 98.25 129 ILE B O 1
ATOM 2677 N N . GLU B 1 130 ? 10.617 10.289 16.266 1 98.44 130 GLU B N 1
ATOM 2678 C CA . GLU B 1 130 ? 10.75 10.469 17.703 1 98.44 130 GLU B CA 1
ATOM 2679 C C . GLU B 1 130 ? 11.828 11.5 18.031 1 98.44 130 GLU B C 1
ATOM 2681 O O . GLU B 1 130 ? 11.656 12.32 18.938 1 98.44 130 GLU B O 1
ATOM 2686 N N . GLU B 1 131 ? 12.906 11.438 17.328 1 98.06 131 GLU B N 1
ATOM 2687 C CA . GLU B 1 131 ? 13.953 12.43 17.5 1 98.06 131 GLU B CA 1
ATOM 2688 C C . GLU B 1 131 ? 13.445 13.836 17.172 1 98.06 131 GLU B C 1
ATOM 2690 O O . GLU B 1 131 ? 13.742 14.789 17.891 1 98.06 131 GLU B O 1
ATOM 2695 N N . GLY B 1 132 ? 12.68 13.953 16.094 1 98.06 132 GLY B N 1
ATOM 2696 C CA . GLY B 1 132 ? 12.086 15.234 15.742 1 98.06 132 GLY B CA 1
ATOM 2697 C C . GLY B 1 132 ? 11.148 15.773 16.812 1 98.06 132 GLY B C 1
ATOM 2698 O O . GLY B 1 132 ? 11.094 16.984 17.047 1 98.06 132 GLY B O 1
ATOM 2699 N N . ILE B 1 133 ? 10.422 14.883 17.438 1 97.44 133 ILE B N 1
ATOM 2700 C CA . ILE B 1 133 ? 9.539 15.266 18.531 1 97.44 133 ILE B CA 1
ATOM 2701 C C . ILE B 1 133 ? 10.367 15.75 19.719 1 97.44 133 ILE B C 1
ATOM 2703 O O . ILE B 1 133 ? 10.094 16.812 20.281 1 97.44 133 ILE B O 1
ATOM 2707 N N . THR B 1 134 ? 11.367 14.969 20.047 1 97 134 THR B N 1
ATOM 2708 C CA . THR B 1 134 ? 12.234 15.297 21.172 1 97 134 THR B CA 1
ATOM 2709 C C . THR B 1 134 ? 12.914 16.641 20.969 1 97 134 THR B C 1
ATOM 2711 O O . THR B 1 134 ? 13.023 17.438 21.906 1 97 134 THR B O 1
ATOM 2714 N N . LYS B 1 135 ? 13.273 16.984 19.766 1 96.88 135 LYS B N 1
ATOM 2715 C CA . LYS B 1 135 ? 13.969 18.219 19.422 1 96.88 135 LYS B CA 1
ATOM 2716 C C . LYS B 1 135 ? 12.984 19.359 19.172 1 96.88 135 LYS B C 1
ATOM 2718 O O . LYS B 1 135 ? 13.391 20.453 18.766 1 96.88 135 LYS B O 1
ATOM 2723 N N . ARG B 1 136 ? 11.766 19.078 19.203 1 96.62 136 ARG B N 1
ATOM 2724 C CA . ARG B 1 136 ? 10.672 20.047 19.062 1 96.62 136 ARG B CA 1
ATOM 2725 C C . ARG B 1 136 ? 10.594 20.578 17.641 1 96.62 136 ARG B C 1
ATOM 2727 O O . ARG B 1 136 ? 10.188 21.719 17.422 1 96.62 136 ARG B O 1
ATOM 2734 N N . GLU B 1 137 ? 11.055 19.781 16.719 1 96.88 137 GLU B N 1
ATOM 2735 C CA . GLU B 1 137 ? 10.789 20.031 15.312 1 96.88 137 GLU B CA 1
ATOM 2736 C C . GLU B 1 137 ? 9.383 19.578 14.922 1 96.88 137 GLU B C 1
ATOM 2738 O O . GLU B 1 137 ? 8.75 20.188 14.055 1 96.88 137 GLU B O 1
ATOM 2743 N N . PHE B 1 138 ? 9 18.484 15.531 1 97.94 138 PHE B N 1
ATOM 2744 C CA . PHE B 1 138 ? 7.684 17.922 15.289 1 97.94 138 PHE B CA 1
ATOM 2745 C C . PHE B 1 138 ? 6.824 18 16.547 1 97.94 138 PHE B C 1
ATOM 2747 O O . PHE B 1 138 ? 7.344 18.031 17.656 1 97.94 138 PHE B O 1
ATOM 2754 N N . LYS B 1 139 ? 5.512 18.031 16.344 1 96.75 139 LYS B N 1
ATOM 2755 C CA . LYS B 1 139 ? 4.555 18.047 17.453 1 96.75 139 LYS B CA 1
ATOM 2756 C C . LYS B 1 139 ? 4.621 16.766 18.266 1 96.75 139 LYS B C 1
ATOM 2758 O O . LYS B 1 139 ? 4.875 15.688 17.719 1 96.75 139 LYS B O 1
ATOM 2763 N N . ASN B 1 140 ? 4.293 16.938 19.5 1 93.94 140 ASN B N 1
ATOM 2764 C CA . ASN B 1 140 ? 4.191 15.758 20.344 1 93.94 140 ASN B CA 1
ATOM 2765 C C . ASN B 1 140 ? 3.076 14.828 19.875 1 93.94 140 ASN B C 1
ATOM 2767 O O . ASN B 1 140 ? 2.004 15.289 19.484 1 93.94 140 ASN B O 1
ATOM 2771 N N . ASN B 1 141 ? 3.369 13.602 19.875 1 91.56 141 ASN B N 1
ATOM 2772 C CA . ASN B 1 141 ? 2.43 12.555 19.484 1 91.56 141 ASN B CA 1
ATOM 2773 C C . ASN B 1 141 ? 2.633 11.289 20.312 1 91.56 141 ASN B C 1
ATOM 2775 O O . ASN B 1 141 ? 3.744 10.758 20.375 1 91.56 141 ASN B O 1
ATOM 2779 N N . PRO B 1 142 ? 1.604 10.82 20.859 1 90.25 142 PRO B N 1
ATOM 2780 C CA . PRO B 1 142 ? 1.729 9.656 21.734 1 90.25 142 PRO B CA 1
ATOM 2781 C C . PRO B 1 142 ? 1.901 8.352 20.953 1 90.25 142 PRO B C 1
ATOM 2783 O O . PRO B 1 142 ? 2.219 7.316 21.547 1 90.25 142 PRO B O 1
ATOM 2786 N N . ASN B 1 143 ? 1.746 8.359 19.672 1 94.94 143 ASN B N 1
ATOM 2787 C CA . ASN B 1 143 ? 1.825 7.148 18.859 1 94.94 143 ASN B CA 1
ATOM 2788 C C . ASN B 1 143 ? 2.736 7.34 17.656 1 94.94 143 ASN B C 1
ATOM 2790 O O . ASN B 1 143 ? 2.291 7.23 16.516 1 94.94 143 ASN B O 1
ATOM 2794 N N . PRO B 1 144 ? 4.043 7.5 17.938 1 96.31 144 PRO B N 1
ATOM 2795 C CA . PRO B 1 144 ? 4.941 7.727 16.797 1 96.31 144 PRO B CA 1
ATOM 2796 C C . PRO B 1 144 ? 5 6.535 15.844 1 96.31 144 PRO B C 1
ATOM 2798 O O . PRO B 1 144 ? 5.285 6.703 14.656 1 96.31 144 PRO B O 1
ATOM 2801 N N . ASP B 1 145 ? 4.746 5.336 16.359 1 96.19 145 ASP B N 1
ATOM 2802 C CA . ASP B 1 145 ? 4.711 4.152 15.5 1 96.19 145 ASP B CA 1
ATOM 2803 C C . ASP B 1 145 ? 3.58 4.242 14.484 1 96.19 145 ASP B C 1
ATOM 2805 O O . ASP B 1 145 ? 3.797 4.02 13.289 1 96.19 145 ASP B O 1
ATOM 2809 N N . MET B 1 146 ? 2.352 4.664 14.938 1 96.56 146 MET B N 1
ATOM 2810 C CA . MET B 1 146 ? 1.219 4.816 14.031 1 96.56 146 MET B CA 1
ATOM 2811 C C . MET B 1 146 ? 1.494 5.902 12.992 1 96.56 146 MET B C 1
ATOM 2813 O O . MET B 1 146 ? 1.16 5.742 11.82 1 96.56 146 MET B O 1
ATOM 2817 N N . LEU B 1 147 ? 2.068 6.949 13.484 1 96.62 147 LEU B N 1
ATOM 2818 C CA . LEU B 1 147 ? 2.424 8.039 12.578 1 96.62 147 LEU B CA 1
ATOM 2819 C C . LEU B 1 147 ? 3.402 7.559 11.508 1 96.62 147 LEU B C 1
ATOM 2821 O O . LEU B 1 147 ? 3.244 7.883 10.328 1 96.62 147 LEU B O 1
ATOM 2825 N N . THR B 1 148 ? 4.379 6.805 11.93 1 97.88 148 THR B N 1
ATOM 2826 C CA . THR B 1 148 ? 5.391 6.281 11.023 1 97.88 148 THR B CA 1
ATOM 2827 C C . THR B 1 148 ? 4.75 5.398 9.953 1 97.88 148 THR B C 1
ATOM 2829 O O . THR B 1 148 ? 5.074 5.508 8.773 1 97.88 148 THR B O 1
ATOM 2832 N N . PHE B 1 149 ? 3.828 4.582 10.32 1 97.38 149 PHE B N 1
ATOM 2833 C CA . PHE B 1 149 ? 3.127 3.732 9.367 1 97.38 149 PHE B CA 1
ATOM 2834 C C . PHE B 1 149 ? 2.34 4.574 8.367 1 97.38 149 PHE B C 1
ATOM 2836 O O . PHE B 1 149 ? 2.271 4.238 7.188 1 97.38 149 PHE B O 1
ATOM 2843 N N . GLY B 1 150 ? 1.731 5.633 8.859 1 97.38 150 GLY B N 1
ATOM 2844 C CA . GLY B 1 150 ? 1.019 6.535 7.969 1 97.38 150 GLY B CA 1
ATOM 2845 C C . GLY B 1 150 ? 1.919 7.191 6.938 1 97.38 150 GLY B C 1
ATOM 2846 O O . GLY B 1 150 ? 1.59 7.227 5.75 1 97.38 150 GLY B O 1
ATOM 2847 N N . ILE B 1 151 ? 3.047 7.621 7.406 1 97.62 151 ILE B N 1
ATOM 2848 C CA . ILE B 1 151 ? 4.004 8.289 6.531 1 97.62 151 ILE B CA 1
ATOM 2849 C C . ILE B 1 151 ? 4.566 7.289 5.523 1 97.62 151 ILE B C 1
ATOM 2851 O O . ILE B 1 151 ? 4.703 7.602 4.34 1 97.62 151 ILE B O 1
ATOM 2855 N N . LEU B 1 152 ? 4.859 6.109 5.98 1 97.06 152 LEU B N 1
ATOM 2856 C CA . LEU B 1 152 ? 5.281 5.047 5.078 1 97.06 152 LEU B CA 1
ATOM 2857 C C . LEU B 1 152 ? 4.211 4.766 4.031 1 97.06 152 LEU B C 1
ATOM 2859 O O . LEU B 1 152 ? 4.527 4.484 2.873 1 97.06 152 LEU B O 1
ATOM 2863 N N . GLY B 1 153 ? 2.967 4.812 4.469 1 96.88 153 GLY B N 1
ATOM 2864 C CA . GLY B 1 153 ? 1.857 4.551 3.566 1 96.88 153 GLY B CA 1
ATOM 2865 C C . GLY B 1 153 ? 1.802 5.512 2.395 1 96.88 153 GLY B C 1
ATOM 2866 O O . GLY B 1 153 ? 1.557 5.098 1.259 1 96.88 153 GLY B O 1
ATOM 2867 N N . ILE B 1 154 ? 2.045 6.77 2.629 1 96.94 154 ILE B N 1
ATOM 2868 C CA . ILE B 1 154 ? 2.031 7.789 1.587 1 96.94 154 ILE B CA 1
ATOM 2869 C C . ILE B 1 154 ? 3.021 7.418 0.486 1 96.94 154 ILE B C 1
ATOM 2871 O O . ILE B 1 154 ? 2.672 7.414 -0.697 1 96.94 154 ILE B O 1
ATOM 2875 N N . THR B 1 155 ? 4.227 7.004 0.832 1 94.56 155 THR B N 1
ATOM 2876 C CA . THR B 1 155 ? 5.289 6.781 -0.144 1 94.56 155 THR B CA 1
ATOM 2877 C C . THR B 1 155 ? 5.188 5.383 -0.744 1 94.56 155 THR B C 1
ATOM 2879 O O . THR B 1 155 ? 5.352 5.207 -1.953 1 94.56 155 THR B O 1
ATOM 2882 N N . ASN B 1 156 ? 4.848 4.418 0.092 1 92.44 156 ASN B N 1
ATOM 2883 C CA . ASN B 1 156 ? 4.777 3.051 -0.41 1 92.44 156 ASN B CA 1
ATOM 2884 C C . ASN B 1 156 ? 3.65 2.885 -1.424 1 92.44 156 ASN B C 1
ATOM 2886 O O . ASN B 1 156 ? 3.77 2.102 -2.369 1 92.44 156 ASN B O 1
ATOM 2890 N N . TRP B 1 157 ? 2.654 3.576 -1.213 1 91.38 157 TRP B N 1
ATOM 2891 C CA . TRP B 1 157 ? 1.523 3.48 -2.131 1 91.38 157 TRP B CA 1
ATOM 2892 C C . TRP B 1 157 ? 1.897 4.004 -3.512 1 91.38 157 TRP B C 1
ATOM 2894 O O . TRP B 1 157 ? 1.304 3.607 -4.516 1 91.38 157 TRP B O 1
ATOM 2904 N N . SER B 1 158 ? 2.863 4.84 -3.623 1 93.06 158 SER B N 1
ATOM 2905 C CA . SER B 1 158 ? 3.271 5.441 -4.887 1 93.06 158 SER B CA 1
ATOM 2906 C C . SER B 1 158 ? 3.797 4.391 -5.859 1 93.06 158 SER B C 1
ATOM 2908 O O . SER B 1 158 ? 3.736 4.574 -7.074 1 93.06 158 SER B O 1
ATOM 2910 N N . TYR B 1 159 ? 4.227 3.309 -5.344 1 86.69 159 TYR B N 1
ATOM 2911 C CA . TYR B 1 159 ? 4.734 2.234 -6.188 1 86.69 159 TYR B CA 1
ATOM 2912 C C . TYR B 1 159 ? 3.65 1.713 -7.121 1 86.69 159 TYR B C 1
ATOM 2914 O O . TYR B 1 159 ? 3.945 1.241 -8.219 1 86.69 159 TYR B O 1
ATOM 2922 N N . TYR B 1 160 ? 2.498 1.844 -6.754 1 84.69 160 TYR B N 1
ATOM 2923 C CA . TYR B 1 160 ? 1.396 1.215 -7.473 1 84.69 160 TYR B CA 1
ATOM 2924 C C . TYR B 1 160 ? 0.827 2.156 -8.531 1 84.69 160 TYR B C 1
ATOM 2926 O O . TYR B 1 160 ? 0.169 1.715 -9.477 1 84.69 160 TYR B O 1
ATOM 2934 N N . TRP B 1 161 ? 1.117 3.404 -8.438 1 88.75 161 TRP B N 1
ATOM 2935 C CA . TRP B 1 161 ? 0.38 4.289 -9.336 1 88.75 161 TRP B CA 1
ATOM 2936 C C . TRP B 1 161 ? 1.316 5.293 -10 1 88.75 161 TRP B C 1
ATOM 2938 O O . TRP B 1 161 ? 0.982 5.875 -11.031 1 88.75 161 TRP B O 1
ATOM 2948 N N . PHE B 1 162 ? 2.404 5.637 -9.383 1 92.75 162 PHE B N 1
ATOM 2949 C CA . PHE B 1 162 ? 3.238 6.75 -9.828 1 92.75 162 PHE B CA 1
ATOM 2950 C C . PHE B 1 162 ? 3.928 6.41 -11.141 1 92.75 162 PHE B C 1
ATOM 2952 O O . PHE B 1 162 ? 4.527 5.34 -11.281 1 92.75 162 PHE B O 1
ATOM 2959 N N . ASN B 1 163 ? 3.812 7.273 -12.055 1 90.81 163 ASN B N 1
ATOM 2960 C CA . ASN B 1 163 ? 4.5 7.195 -13.336 1 90.81 163 ASN B CA 1
ATOM 2961 C C . ASN B 1 163 ? 5.613 8.234 -13.445 1 90.81 163 ASN B C 1
ATOM 2963 O O . ASN B 1 163 ? 5.348 9.414 -13.664 1 90.81 163 ASN B O 1
ATOM 2967 N N . PRO B 1 164 ? 6.82 7.777 -13.336 1 88.19 164 PRO B N 1
ATOM 2968 C CA . PRO B 1 164 ? 7.938 8.727 -13.344 1 88.19 164 PRO B CA 1
ATOM 2969 C C . PRO B 1 164 ? 8.047 9.492 -14.656 1 88.19 164 PRO B C 1
ATOM 2971 O O . PRO B 1 164 ? 8.727 10.523 -14.719 1 88.19 164 PRO B O 1
ATOM 2974 N N . GLU B 1 165 ? 7.449 9.008 -15.656 1 88.5 165 GLU B N 1
ATOM 2975 C CA . GLU B 1 165 ? 7.496 9.672 -16.953 1 88.5 165 GLU B CA 1
ATOM 2976 C C . GLU B 1 165 ? 6.301 10.602 -17.141 1 88.5 165 GLU B C 1
ATOM 2978 O O . GLU B 1 165 ? 6.137 11.203 -18.203 1 88.5 165 GLU B O 1
ATOM 2983 N N . GLY B 1 166 ? 5.48 10.703 -16.172 1 90.12 166 GLY B N 1
ATOM 2984 C CA . GLY B 1 166 ? 4.305 11.555 -16.234 1 90.12 166 GLY B CA 1
ATOM 2985 C C . GLY B 1 166 ? 4.621 13.023 -16.016 1 90.12 166 GLY B C 1
ATOM 2986 O O . GLY B 1 166 ? 5.777 13.438 -16.109 1 90.12 166 GLY B O 1
ATOM 2987 N N . GLU B 1 167 ? 3.594 13.781 -15.703 1 91.25 167 GLU B N 1
ATOM 2988 C CA . GLU B 1 167 ? 3.684 15.234 -15.625 1 91.25 167 GLU B CA 1
ATOM 2989 C C . GLU B 1 167 ? 4.379 15.672 -14.336 1 91.25 167 GLU B C 1
ATOM 2991 O O . GLU B 1 167 ? 5.055 16.703 -14.305 1 91.25 167 GLU B O 1
ATOM 2996 N N . VAL B 1 168 ? 4.25 14.898 -13.297 1 94.81 168 VAL B N 1
ATOM 2997 C CA . VAL B 1 168 ? 4.812 15.258 -12 1 94.81 168 VAL B CA 1
ATOM 2998 C C . VAL B 1 168 ? 6.125 14.508 -11.781 1 94.81 168 VAL B C 1
ATOM 3000 O O . VAL B 1 168 ? 6.164 13.281 -11.828 1 94.81 168 VAL B O 1
ATOM 3003 N N . SER B 1 169 ? 7.188 15.258 -11.555 1 95.12 169 SER B N 1
ATOM 3004 C CA . SER B 1 169 ? 8.492 14.648 -11.32 1 95.12 169 SER B CA 1
ATOM 3005 C C . SER B 1 169 ? 8.57 14.023 -9.93 1 95.12 169 SER B C 1
ATOM 3007 O O . SER B 1 169 ? 7.707 14.273 -9.086 1 95.12 169 SER B O 1
ATOM 3009 N N . GLU B 1 170 ? 9.602 13.219 -9.797 1 95.44 170 GLU B N 1
ATOM 3010 C CA . GLU B 1 170 ? 9.844 12.633 -8.477 1 95.44 170 GLU B CA 1
ATOM 3011 C C . GLU B 1 170 ? 10.062 13.711 -7.422 1 95.44 170 GLU B C 1
ATOM 3013 O O . GLU B 1 170 ? 9.578 13.594 -6.297 1 95.44 170 GLU B O 1
ATOM 3018 N N . GLU B 1 171 ? 10.812 14.742 -7.785 1 96.06 171 GLU B N 1
ATOM 3019 C CA . GLU B 1 171 ? 11.109 15.844 -6.863 1 96.06 171 GLU B CA 1
ATOM 3020 C C . GLU B 1 171 ? 9.836 16.578 -6.461 1 96.06 171 GLU B C 1
ATOM 3022 O O . GLU B 1 171 ? 9.617 16.859 -5.281 1 96.06 171 GLU B O 1
ATOM 3027 N N . LYS B 1 172 ? 9.031 16.844 -7.438 1 96.69 172 LYS B N 1
ATOM 3028 C CA . LYS B 1 172 ? 7.781 17.562 -7.168 1 96.69 172 LYS B CA 1
ATOM 3029 C C . LYS B 1 172 ? 6.848 16.719 -6.301 1 96.69 172 LYS B C 1
ATOM 3031 O O . LYS B 1 172 ? 6.219 17.25 -5.375 1 96.69 172 LYS B O 1
ATOM 3036 N N . LEU B 1 173 ? 6.758 15.453 -6.574 1 97.25 173 LEU B N 1
ATOM 3037 C CA . LEU B 1 173 ? 5.926 14.57 -5.77 1 97.25 173 LEU B CA 1
ATOM 3038 C C . LEU B 1 173 ? 6.422 14.516 -4.328 1 97.25 173 LEU B C 1
ATOM 3040 O O . LEU B 1 173 ? 5.621 14.578 -3.389 1 97.25 173 LEU B O 1
ATOM 3044 N N . ALA B 1 174 ? 7.75 14.43 -4.191 1 97.25 174 ALA B N 1
ATOM 3045 C CA . ALA B 1 174 ? 8.328 14.422 -2.85 1 97.25 174 ALA B CA 1
ATOM 3046 C C . ALA B 1 174 ? 7.984 15.703 -2.094 1 97.25 174 ALA B C 1
ATOM 3048 O O . ALA B 1 174 ? 7.668 15.656 -0.902 1 97.25 174 ALA B O 1
ATOM 3049 N N . GLU B 1 175 ? 8.023 16.844 -2.75 1 97.56 175 GLU B N 1
ATOM 3050 C CA . GLU B 1 175 ? 7.676 18.109 -2.137 1 97.56 175 GLU B CA 1
ATOM 3051 C C . GLU B 1 175 ? 6.223 18.125 -1.674 1 97.56 175 GLU B C 1
ATOM 3053 O O . GLU B 1 175 ? 5.922 18.594 -0.569 1 97.56 175 GLU B O 1
ATOM 3058 N N . ILE B 1 176 ? 5.375 17.641 -2.502 1 97.19 176 ILE B N 1
ATOM 3059 C CA . ILE B 1 176 ? 3.951 17.609 -2.186 1 97.19 176 ILE B CA 1
ATOM 3060 C C . ILE B 1 176 ? 3.721 16.734 -0.95 1 97.19 176 ILE B C 1
ATOM 3062 O O . ILE B 1 176 ? 3.008 17.141 -0.026 1 97.19 176 ILE B O 1
ATOM 3066 N N . TYR B 1 177 ? 4.359 15.57 -0.895 1 98.19 177 TYR B N 1
ATOM 3067 C CA . TYR B 1 177 ? 4.121 14.625 0.189 1 98.19 177 TYR B CA 1
ATOM 3068 C C . TYR B 1 177 ? 4.789 15.094 1.478 1 98.19 177 TYR B C 1
ATOM 3070 O O . TYR B 1 177 ? 4.242 14.922 2.568 1 98.19 177 TYR B O 1
ATOM 3078 N N . VAL B 1 178 ? 5.941 15.703 1.331 1 98.06 178 VAL B N 1
ATOM 3079 C CA . VAL B 1 178 ? 6.582 16.234 2.533 1 98.06 178 VAL B CA 1
ATOM 3080 C C . VAL B 1 178 ? 5.77 17.391 3.086 1 98.06 178 VAL B C 1
ATOM 3082 O O . VAL B 1 178 ? 5.613 17.531 4.305 1 98.06 178 VAL B O 1
ATOM 3085 N N . ASP B 1 179 ? 5.266 18.234 2.238 1 97.62 179 ASP B N 1
ATOM 3086 C CA . ASP B 1 179 ? 4.402 19.328 2.691 1 97.62 179 ASP B CA 1
ATOM 3087 C C . ASP B 1 179 ? 3.15 18.781 3.377 1 97.62 179 ASP B C 1
ATOM 3089 O O . ASP B 1 179 ? 2.732 19.297 4.414 1 97.62 179 ASP B O 1
ATOM 3093 N N . LEU B 1 180 ? 2.568 17.75 2.82 1 97.56 180 LEU B N 1
ATOM 3094 C CA . LEU B 1 180 ? 1.424 17.094 3.439 1 97.56 180 LEU B CA 1
ATOM 3095 C C . LEU B 1 180 ? 1.782 16.578 4.828 1 97.56 180 LEU B C 1
ATOM 3097 O O . LEU B 1 180 ? 1.05 16.812 5.793 1 97.56 180 LEU B O 1
ATOM 3101 N N . ILE B 1 181 ? 2.93 15.891 4.934 1 98.25 181 ILE B N 1
ATOM 3102 C CA . ILE B 1 181 ? 3.357 15.273 6.188 1 98.25 181 ILE B CA 1
ATOM 3103 C C . ILE B 1 181 ? 3.631 16.359 7.227 1 98.25 181 ILE B C 1
ATOM 3105 O O . ILE B 1 181 ? 3.184 16.266 8.367 1 98.25 181 ILE B O 1
ATOM 3109 N N . LEU B 1 182 ? 4.309 17.406 6.793 1 97.62 182 LEU B N 1
ATOM 3110 C CA . LEU B 1 182 ? 4.777 18.406 7.75 1 97.62 182 LEU B CA 1
ATOM 3111 C C . LEU B 1 182 ? 3.666 19.391 8.102 1 97.62 182 LEU B C 1
ATOM 3113 O O . LEU B 1 182 ? 3.504 19.75 9.273 1 97.62 182 LEU B O 1
ATOM 3117 N N . ASN B 1 183 ? 2.84 19.781 7.125 1 96.5 183 ASN B N 1
ATOM 3118 C CA . ASN B 1 183 ? 2.004 20.969 7.32 1 96.5 183 ASN B CA 1
ATOM 3119 C C . ASN B 1 183 ? 0.52 20.625 7.195 1 96.5 183 ASN B C 1
ATOM 3121 O O . ASN B 1 183 ? -0.336 21.422 7.602 1 96.5 183 ASN B O 1
ATOM 3125 N N . GLY B 1 184 ? 0.201 19.406 6.668 1 96.88 184 GLY B N 1
ATOM 3126 C CA . GLY B 1 184 ? -1.192 19.031 6.469 1 96.88 184 GLY B CA 1
ATOM 3127 C C . GLY B 1 184 ? -1.893 19.891 5.43 1 96.88 184 GLY B C 1
ATOM 3128 O O . GLY B 1 184 ? -1.265 20.734 4.789 1 96.88 184 GLY B O 1
ATOM 3129 N N . ILE B 1 185 ? -3.172 19.703 5.254 1 96.69 185 ILE B N 1
ATOM 3130 C CA . ILE B 1 185 ? -3.877 20.375 4.168 1 96.69 185 ILE B CA 1
ATOM 3131 C C . ILE B 1 185 ? -4.844 21.422 4.746 1 96.69 185 ILE B C 1
ATOM 3133 O O . ILE B 1 185 ? -5.422 22.219 4.004 1 96.69 185 ILE B O 1
ATOM 3137 N N . LYS B 1 186 ? -5.023 21.344 6.066 1 95.88 186 LYS B N 1
ATOM 3138 C CA . LYS B 1 186 ? -5.996 22.266 6.66 1 95.88 186 LYS B CA 1
ATOM 3139 C C . LYS B 1 186 ? -5.559 23.719 6.492 1 95.88 186 LYS B C 1
ATOM 3141 O O . LYS B 1 186 ? -4.383 24.047 6.676 1 95.88 186 LYS B O 1
ATOM 3146 N N . LYS B 1 187 ? -6.477 24.562 6.105 1 92.19 187 LYS B N 1
ATOM 3147 C CA . LYS B 1 187 ? -6.18 26 6.027 1 92.19 187 LYS B CA 1
ATOM 3148 C C . LYS B 1 187 ? -6.16 26.625 7.414 1 92.19 187 LYS B C 1
ATOM 3150 O O . LYS B 1 187 ? -7.082 26.438 8.211 1 92.19 187 LYS B O 1
ATOM 3155 N N . SER B 1 188 ? -5.02 27.188 7.715 1 78.81 188 SER B N 1
ATOM 3156 C CA . SER B 1 188 ? -4.902 27.891 8.992 1 78.81 188 SER B CA 1
ATOM 3157 C C . SER B 1 188 ? -5.773 29.141 9.016 1 78.81 188 SER B C 1
ATOM 3159 O O . SER B 1 188 ? -5.98 29.781 7.984 1 78.81 188 SER B O 1
ATOM 3161 N N . ASP B 1 189 ? -6.543 29.406 10.148 1 62.5 189 ASP B N 1
ATOM 3162 C CA . ASP B 1 189 ? -7.273 30.656 10.297 1 62.5 189 ASP B CA 1
ATOM 3163 C C . ASP B 1 189 ? -6.344 31.859 10.141 1 62.5 189 ASP B C 1
ATOM 3165 O O . ASP B 1 189 ? -5.156 31.766 10.453 1 62.5 189 ASP B O 1
#

Solvent-accessible surface area (backbone atoms only — not comparable to full-atom values): 20472 Å² total; per-residue (Å²): 106,66,65,56,52,51,55,50,41,44,53,43,33,57,74,64,29,62,88,71,48,47,72,64,58,50,24,59,73,72,73,53,49,68,66,62,51,51,73,76,31,96,40,68,59,56,46,50,41,50,55,39,42,52,51,53,50,49,50,40,52,54,46,50,56,51,71,66,40,84,89,52,55,53,68,57,39,50,44,50,48,50,32,50,58,48,45,38,45,67,77,36,38,52,58,49,50,39,39,76,69,48,47,83,77,43,53,69,68,53,39,50,55,43,50,51,52,52,47,50,44,51,51,54,50,27,50,47,52,50,50,19,30,76,69,59,53,22,45,87,62,97,50,50,66,62,51,39,52,33,54,46,10,31,57,60,46,39,72,79,69,65,50,69,84,52,91,58,44,51,67,56,49,31,51,53,52,43,45,33,49,35,49,20,42,44,43,78,132,106,66,65,56,52,48,55,50,41,44,53,45,33,58,74,64,30,62,88,71,50,47,72,65,58,51,25,59,73,72,72,53,51,68,65,61,50,50,72,75,31,94,39,69,60,58,48,50,43,49,55,40,42,51,53,52,50,50,50,41,51,54,47,49,55,51,70,66,41,84,88,51,55,54,70,56,38,51,44,50,50,49,33,50,58,49,44,37,44,65,78,37,38,53,58,50,51,40,38,77,71,48,48,82,76,44,53,69,68,56,38,51,54,43,51,51,51,52,46,50,45,50,49,53,52,28,51,46,52,51,48,21,30,74,70,58,53,23,46,86,64,97,48,51,64,61,51,39,50,33,55,49,10,31,58,58,45,39,70,79,69,64,49,70,84,51,92,58,42,51,68,55,49,32,50,53,51,44,44,35,48,35,50,19,41,44,41,78,131

Secondary structure (DSSP, 8-state):
-HHHHHHHHHHHHHHH-TTT--HHHHHHHHT--HHHHHHH-S-HHHHHHHHHHHHHHHHHHHHHHHHT-TT--HHHHHHHHHHHHHHHHHHSHHHHHHHHHHGGGS-HHHHHHHHHHHHHHHHHHHHHHHHHHHTTSB---S-HHHHHHHHHHHHHTHHHH--TTSSS-HHHHHHHHHHHHHH-SBPP-/-HHHHHHHHHHHHHHH-TTT--HHHHHHHHT--HHHHHHH-S-HHHHHHHHHHHHHHHHHHHHHHHHT-TT--HHHHHHHHHHHHHHHHHHSHHHHHHHHHHGGGS-HHHHHHHHHHHHHHHHHHHHHHHHHHHTTSB---S-HHHHHHHHHHHHHTHHHH--TTSSS-HHHHHHHHHHHHHH-SBPP-

Sequence (378 aa):
MKEKIIETSIELFDQKGFKETSVQDIVESIGVTKGTFYYYFKGKEELLGDICLTYIEDLVRQQEQILEDPNKDCTAKLYDIVYMLINNIKTQRRSARIFFREMRHLNELHLQEIKAKRRVFRENYQKLIEEGITKREFKNNPNPDMLTFGILGITNWSYYWFNPEGEVSEEKLAEIYVDLILNGIKKSDMKEKIIETSIELFDQKGFKETSVQDIVESIGVTKGTFYYYFKGKEELLGDICLTYIEDLVRQQEQILEDPNKDCTAKLYDIVYMLINNIKTQRRSARIFFREMRHLNELHLQEIKAKRRVFRENYQKLIEEGITKREFKNNPNPDMLTFGILGITNWSYYWFNPEGEVSEEKLAEIYVDLILNGIKKSD